Protein AF-A0A2V7C453-F1 (afdb_monomer)

Foldseek 3Di:
DDQLQVQLLVQLVQKFFDDPVLSVLLSVCLVCDPVVLVVDPDDSVVSLVVQLPTDMDRPLLVVVLVVCVVVVHDAPLCVLPNDQDDPPDDPVSNSVNSNSVVVLSSVLSNQSSVQSVVLVVCVVVVFWKAKAAPDPPDDPPQCNVRHGPTDDPPPDPPSDCGRNRRIHIDTDPDDPDDDPPDDDDPPPPDDDD

Solvent-accessible surface area (backbone atoms only — not comparable to full-atom values): 11799 Å² total; per-residue (Å²): 133,66,76,34,45,52,62,30,50,57,56,52,70,65,39,43,71,66,53,72,69,55,50,49,52,52,54,52,44,62,73,67,29,71,75,52,39,74,70,44,76,64,60,64,49,50,52,53,54,56,56,35,75,51,73,63,49,49,64,70,56,58,53,49,52,51,54,25,59,77,65,75,52,72,53,80,64,42,67,79,60,86,64,82,76,58,96,85,53,56,69,68,60,50,43,52,38,38,36,52,52,49,52,38,48,52,54,30,38,46,49,41,24,51,43,40,41,49,51,55,52,35,51,77,68,74,44,54,34,23,33,37,70,77,62,96,60,84,80,49,82,85,50,56,89,43,57,68,39,74,59,52,89,95,77,48,81,68,74,78,79,44,75,50,57,65,65,43,74,41,74,59,90,68,82,77,81,71,86,82,86,72,82,86,78,80,83,73,91,72,89,88,131

pLDDT: mean 74.3, std 16.72, range [28.89, 93.88]

Radius of gyration: 20.5 Å; Cα contacts (8 Å, |Δi|>4): 182; chains: 1; bounding box: 45×64×59 Å

Structure (mmCIF, N/CA/C/O backbone):
data_AF-A0A2V7C453-F1
#
_entry.id   AF-A0A2V7C453-F1
#
loop_
_atom_site.group_PDB
_atom_site.id
_atom_site.type_symbol
_atom_site.label_atom_id
_atom_site.label_alt_id
_atom_site.label_comp_id
_atom_site.label_asym_id
_atom_site.label_entity_id
_atom_site.label_seq_id
_atom_site.pdbx_PDB_ins_code
_atom_site.Cartn_x
_atom_site.Cartn_y
_atom_site.Cartn_z
_atom_site.occupancy
_atom_site.B_iso_or_equiv
_atom_site.auth_seq_id
_atom_site.auth_comp_id
_atom_site.auth_asym_id
_atom_site.auth_atom_id
_atom_site.pdbx_PDB_model_num
ATOM 1 N N . MET A 1 1 ? 1.853 18.801 13.252 1.00 38.56 1 MET A N 1
ATOM 2 C CA . MET A 1 1 ? 1.613 17.753 12.233 1.00 38.56 1 MET A CA 1
ATOM 3 C C . MET A 1 1 ? 0.372 16.952 12.598 1.00 38.56 1 MET A C 1
ATOM 5 O O . MET A 1 1 ? 0.122 16.726 13.775 1.00 38.56 1 MET A O 1
ATOM 9 N N . SER A 1 2 ? -0.468 16.619 11.617 1.00 44.50 2 SER A N 1
ATOM 10 C CA . SER A 1 2 ? -1.717 15.882 11.844 1.00 44.50 2 SER A CA 1
ATOM 11 C C . SER A 1 2 ? -1.412 14.408 12.103 1.00 44.50 2 SER A C 1
ATOM 13 O O . SER A 1 2 ? -0.875 13.755 11.214 1.00 44.50 2 SER A O 1
ATOM 15 N N . LYS A 1 3 ? -1.849 13.872 13.255 1.00 53.03 3 LYS A N 1
ATOM 16 C CA . LYS A 1 3 ? -1.704 12.455 13.670 1.00 53.03 3 LYS A CA 1
ATOM 17 C C . LYS A 1 3 ? -2.201 11.419 12.642 1.00 53.03 3 LYS A C 1
ATOM 19 O O . LYS A 1 3 ? -2.033 10.220 12.824 1.00 53.03 3 LYS A O 1
ATOM 24 N N . ARG A 1 4 ? -2.877 11.873 11.577 1.00 51.03 4 ARG A N 1
ATOM 25 C CA . ARG A 1 4 ? -3.333 11.070 10.432 1.00 51.03 4 ARG A CA 1
ATOM 26 C C . ARG A 1 4 ? -2.185 10.556 9.560 1.00 51.03 4 ARG A C 1
ATOM 28 O O . ARG A 1 4 ? -2.350 9.524 8.925 1.00 51.03 4 ARG A O 1
ATOM 35 N N . LEU A 1 5 ? -1.069 11.283 9.502 1.00 55.31 5 LEU A N 1
ATOM 36 C CA . LEU A 1 5 ? 0.061 10.954 8.630 1.00 55.31 5 LEU A CA 1
ATOM 37 C C . LEU A 1 5 ? 1.143 10.145 9.340 1.00 55.31 5 LEU A C 1
ATOM 39 O O . LEU A 1 5 ? 1.967 9.557 8.657 1.00 55.31 5 LEU A O 1
ATOM 43 N N . ASP A 1 6 ? 1.111 10.054 10.670 1.00 71.25 6 ASP A N 1
ATOM 44 C CA . ASP A 1 6 ? 2.194 9.450 11.450 1.00 71.25 6 ASP A CA 1
ATOM 45 C C . ASP A 1 6 ? 2.445 7.984 11.056 1.00 71.25 6 ASP A C 1
ATOM 47 O O . ASP A 1 6 ? 3.587 7.595 10.872 1.00 71.25 6 ASP A O 1
ATOM 51 N N . ALA A 1 7 ? 1.404 7.173 10.828 1.00 73.44 7 ALA A N 1
ATOM 52 C CA . ALA A 1 7 ? 1.587 5.767 10.446 1.00 73.44 7 ALA A CA 1
ATOM 53 C C . ALA A 1 7 ? 2.148 5.587 9.022 1.00 73.44 7 ALA A C 1
ATOM 55 O O . ALA A 1 7 ? 2.990 4.722 8.799 1.00 73.44 7 ALA A O 1
ATOM 56 N N . ALA A 1 8 ? 1.691 6.397 8.062 1.00 77.81 8 ALA A N 1
ATOM 57 C CA . ALA A 1 8 ? 2.182 6.345 6.686 1.00 77.81 8 ALA A CA 1
ATOM 58 C C . ALA A 1 8 ? 3.593 6.943 6.569 1.00 77.81 8 ALA A C 1
ATOM 60 O O . ALA A 1 8 ? 4.418 6.401 5.845 1.00 77.81 8 ALA A O 1
ATOM 61 N N . ALA A 1 9 ? 3.888 8.010 7.317 1.00 77.81 9 ALA A N 1
ATOM 62 C CA . ALA A 1 9 ? 5.217 8.606 7.399 1.00 77.81 9 ALA A CA 1
ATOM 63 C C . ALA A 1 9 ? 6.219 7.639 8.046 1.00 77.81 9 ALA A C 1
ATOM 65 O O . ALA A 1 9 ? 7.242 7.351 7.443 1.00 77.81 9 ALA A O 1
ATOM 66 N N . LEU A 1 10 ? 5.877 7.026 9.187 1.00 78.69 10 LEU A N 1
ATOM 67 C CA . LEU A 1 10 ? 6.724 6.009 9.827 1.00 78.69 10 LEU A CA 1
ATOM 68 C C . LEU A 1 10 ? 6.969 4.797 8.914 1.00 78.69 10 LEU A C 1
ATOM 70 O O . LEU A 1 10 ? 8.071 4.253 8.872 1.00 78.69 10 LEU A O 1
ATOM 74 N N . ALA A 1 11 ? 5.948 4.362 8.169 1.00 82.56 11 ALA A N 1
ATOM 75 C CA . ALA A 1 11 ? 6.102 3.300 7.181 1.00 82.56 11 ALA A CA 1
ATOM 76 C C . ALA A 1 11 ? 7.034 3.724 6.036 1.00 82.56 11 ALA A C 1
ATOM 78 O O . ALA A 1 11 ? 7.889 2.941 5.619 1.00 82.56 11 ALA A O 1
ATOM 79 N N . LEU A 1 12 ? 6.900 4.961 5.557 1.00 84.88 12 LEU A N 1
ATOM 80 C CA . LEU A 1 12 ? 7.748 5.530 4.517 1.00 84.88 12 LEU A CA 1
ATOM 81 C C . LEU A 1 12 ? 9.204 5.654 4.983 1.00 84.88 12 LEU A C 1
ATOM 83 O O . LEU A 1 12 ? 10.090 5.282 4.224 1.00 84.88 12 LEU A O 1
ATOM 87 N N . ASP A 1 13 ? 9.461 6.060 6.228 1.00 84.62 13 ASP A N 1
ATOM 88 C CA . ASP A 1 13 ? 10.805 6.167 6.822 1.00 84.62 13 ASP A CA 1
ATOM 89 C C . ASP A 1 13 ? 11.574 4.836 6.805 1.00 84.62 13 ASP A C 1
ATOM 91 O O . ASP A 1 13 ? 12.797 4.819 6.680 1.00 84.62 13 ASP A O 1
ATOM 95 N N . SER A 1 14 ? 10.866 3.703 6.848 1.00 83.56 14 SER A N 1
ATOM 96 C CA . SER A 1 14 ? 11.484 2.372 6.759 1.00 83.56 14 SER A CA 1
ATOM 97 C C . SER A 1 14 ? 11.974 1.992 5.352 1.00 83.56 14 SER A C 1
ATOM 99 O O . SER A 1 14 ? 12.739 1.036 5.197 1.00 83.56 14 SER A O 1
ATOM 101 N N . ILE A 1 15 ? 11.541 2.718 4.318 1.00 87.31 15 ILE A N 1
ATOM 102 C CA . ILE A 1 15 ? 11.895 2.464 2.917 1.00 87.31 15 ILE A CA 1
ATOM 103 C C . ILE A 1 15 ? 13.251 3.097 2.629 1.00 87.31 15 ILE A C 1
ATOM 105 O O . ILE A 1 15 ? 13.480 4.247 2.982 1.00 87.31 15 ILE A O 1
ATOM 109 N N . GLN A 1 16 ? 14.154 2.368 1.979 1.00 87.00 16 GLN A N 1
ATOM 110 C CA . GLN A 1 16 ? 15.482 2.862 1.603 1.00 87.00 16 GLN A CA 1
ATOM 111 C C . GLN A 1 16 ? 15.531 3.181 0.108 1.00 87.00 16 GLN A C 1
ATOM 113 O O . GLN A 1 16 ? 14.907 2.484 -0.688 1.00 87.00 16 GLN A O 1
ATOM 118 N N . GLY A 1 17 ? 16.306 4.195 -0.280 1.00 85.62 17 GLY A N 1
ATOM 119 C CA . GLY A 1 17 ? 16.486 4.596 -1.684 1.00 85.62 17 GLY A CA 1
ATOM 120 C C . GLY A 1 17 ? 15.655 5.801 -2.134 1.00 85.62 17 GLY A C 1
ATOM 121 O O . GLY A 1 17 ? 15.897 6.292 -3.231 1.00 85.62 17 GLY A O 1
ATOM 122 N N . PHE A 1 18 ? 14.743 6.303 -1.293 1.00 86.31 18 PHE A N 1
ATOM 123 C CA . PHE A 1 18 ? 14.119 7.617 -1.483 1.00 86.31 18 PHE A CA 1
ATOM 124 C C . PHE A 1 18 ? 14.880 8.707 -0.724 1.00 86.31 18 PHE A C 1
ATOM 126 O O . PHE A 1 18 ? 15.244 8.498 0.443 1.00 86.31 18 PHE A O 1
ATOM 133 N N . SER A 1 19 ? 15.084 9.854 -1.375 1.00 86.00 19 SER A N 1
ATOM 134 C CA . SER A 1 19 ? 15.568 11.083 -0.734 1.00 86.00 19 SER A CA 1
ATOM 135 C C . SER A 1 19 ? 14.506 11.700 0.184 1.00 86.00 19 SER A C 1
ATOM 137 O O . SER A 1 19 ? 13.332 11.333 0.125 1.00 86.00 19 SER A O 1
ATOM 139 N N . ASP A 1 20 ? 14.902 12.657 1.023 1.00 84.50 20 ASP A N 1
ATOM 140 C CA . ASP A 1 20 ? 13.965 13.369 1.901 1.00 84.50 20 ASP A CA 1
ATOM 141 C C . ASP A 1 20 ? 12.910 14.142 1.093 1.00 84.50 20 ASP A C 1
ATOM 143 O O . ASP A 1 20 ? 11.719 14.030 1.380 1.00 84.50 20 ASP A O 1
ATOM 147 N N . ASP A 1 21 ? 13.319 14.808 0.008 1.00 82.69 21 ASP A N 1
ATOM 148 C CA . ASP A 1 21 ? 12.409 15.499 -0.918 1.00 82.69 21 ASP A CA 1
ATOM 149 C C . ASP A 1 21 ? 11.421 14.527 -1.587 1.00 82.69 21 ASP A C 1
ATOM 151 O O . ASP A 1 21 ? 10.236 14.824 -1.748 1.00 82.69 21 ASP A O 1
ATOM 155 N N . GLU A 1 22 ? 11.891 13.335 -1.975 1.00 85.94 22 GLU A N 1
ATOM 156 C CA . GLU A 1 22 ? 11.047 12.288 -2.555 1.00 85.94 22 GLU A CA 1
ATOM 157 C C . GLU A 1 22 ? 10.033 11.775 -1.523 1.00 85.94 22 GLU A C 1
ATOM 159 O O . GLU A 1 22 ? 8.857 11.599 -1.847 1.00 85.94 22 GLU A O 1
ATOM 164 N N . ARG A 1 23 ? 10.445 11.593 -0.263 1.00 86.31 23 ARG A N 1
ATOM 165 C CA . ARG A 1 23 ? 9.532 11.208 0.824 1.00 86.31 23 ARG A CA 1
ATOM 16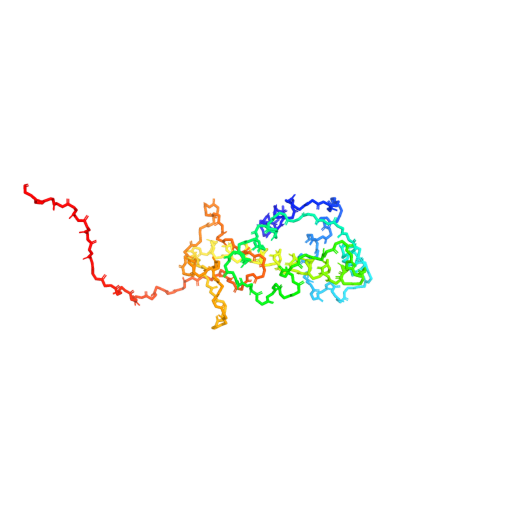6 C C . ARG A 1 23 ? 8.493 12.289 1.093 1.00 86.31 23 ARG A C 1
ATOM 168 O O . ARG A 1 23 ? 7.314 11.971 1.254 1.00 86.31 23 ARG A O 1
ATOM 175 N N . GLU A 1 24 ? 8.899 13.553 1.106 1.00 82.06 24 GLU A N 1
ATOM 176 C CA . GLU A 1 24 ? 7.981 14.678 1.271 1.00 82.06 24 GLU A CA 1
ATOM 177 C C . GLU A 1 24 ? 6.968 14.734 0.121 1.00 82.06 24 GLU A C 1
ATOM 179 O O . GLU A 1 24 ? 5.763 14.841 0.367 1.00 82.06 24 GLU A O 1
ATOM 184 N N . ALA A 1 25 ? 7.413 14.538 -1.123 1.00 81.69 25 ALA A N 1
ATOM 185 C CA . ALA A 1 25 ? 6.532 14.470 -2.285 1.00 81.69 25 ALA A CA 1
ATOM 186 C C . ALA A 1 25 ? 5.500 13.332 -2.173 1.00 81.69 25 ALA A C 1
ATOM 188 O O . ALA A 1 25 ? 4.330 13.522 -2.520 1.00 81.69 25 ALA A O 1
ATOM 189 N N . VAL A 1 26 ? 5.891 12.167 -1.643 1.00 83.25 26 VAL A N 1
ATOM 190 C CA . VAL A 1 26 ? 4.966 11.060 -1.345 1.00 83.25 26 VAL A CA 1
ATOM 191 C C . VAL A 1 26 ? 3.957 11.454 -0.261 1.00 83.25 26 VAL A C 1
ATOM 193 O O . VAL A 1 26 ? 2.765 11.170 -0.389 1.00 83.25 26 VAL A O 1
ATOM 196 N N . VAL A 1 27 ? 4.384 12.138 0.800 1.00 81.69 27 VAL A N 1
ATOM 197 C CA . VAL A 1 27 ? 3.474 12.608 1.858 1.00 81.69 27 VAL A CA 1
ATOM 198 C C . VAL A 1 27 ? 2.474 13.638 1.320 1.00 81.69 27 VAL A C 1
ATOM 200 O O . VAL A 1 27 ? 1.28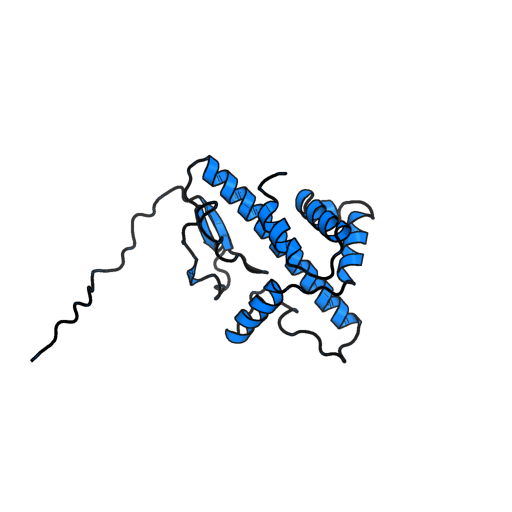0 13.547 1.622 1.00 81.69 27 VAL A O 1
ATOM 203 N N . GLU A 1 28 ? 2.920 14.589 0.500 1.00 77.56 28 GLU A N 1
ATOM 204 C CA . GLU A 1 28 ? 2.042 15.560 -0.164 1.00 77.56 28 GLU A CA 1
ATOM 205 C C . GLU A 1 28 ? 1.057 14.880 -1.118 1.00 77.56 28 GLU A C 1
ATOM 207 O O . GLU A 1 28 ? -0.141 15.184 -1.108 1.00 77.56 28 GLU A O 1
ATOM 212 N N . PHE A 1 29 ? 1.518 13.879 -1.868 1.00 78.19 29 PHE A N 1
ATOM 213 C CA . PHE A 1 29 ? 0.659 13.050 -2.706 1.00 78.19 29 PHE A CA 1
ATOM 214 C C . PHE A 1 29 ? -0.483 12.408 -1.902 1.00 78.19 29 PHE A C 1
ATOM 216 O O . PHE A 1 29 ? -1.645 12.466 -2.316 1.00 78.19 29 PHE A O 1
ATOM 223 N N . LEU A 1 30 ? -0.183 11.851 -0.724 1.00 76.88 30 LEU A N 1
ATOM 224 C CA . LEU A 1 30 ? -1.184 11.238 0.157 1.00 76.88 30 LEU A CA 1
ATOM 225 C C . LEU A 1 30 ? -2.188 12.259 0.718 1.00 76.88 30 LEU A C 1
ATOM 227 O O . LEU A 1 30 ? -3.358 11.923 0.910 1.00 76.88 30 LEU A O 1
ATOM 231 N N . LYS A 1 31 ? -1.769 13.509 0.959 1.00 75.44 31 LYS A N 1
ATOM 232 C CA . LYS A 1 31 ? -2.661 14.592 1.421 1.00 75.44 31 LYS A CA 1
ATOM 233 C C . LYS A 1 31 ? -3.646 15.028 0.337 1.00 75.44 31 LYS A C 1
ATOM 235 O O . LYS A 1 31 ? -4.826 15.236 0.624 1.00 75.44 31 LYS A O 1
ATOM 240 N N . VAL A 1 32 ? -3.160 15.192 -0.892 1.00 73.44 32 VAL A N 1
ATOM 241 C CA . VAL A 1 32 ? -3.951 15.685 -2.031 1.00 73.44 32 VAL A CA 1
ATOM 242 C C . VAL A 1 32 ? -4.863 14.587 -2.590 1.00 73.44 32 VAL A C 1
ATOM 244 O O . VAL A 1 32 ? -6.003 14.862 -2.978 1.00 73.44 32 VAL A O 1
ATOM 247 N N . GLY A 1 33 ? -4.390 13.339 -2.563 1.00 68.38 33 GLY A N 1
ATOM 248 C CA . GLY A 1 33 ? -5.087 12.152 -3.040 1.00 68.38 33 GLY A CA 1
ATOM 249 C C . GLY A 1 33 ? -4.819 11.850 -4.519 1.00 68.38 33 GLY A C 1
ATOM 250 O O . GLY A 1 33 ? -4.790 12.745 -5.366 1.00 68.38 33 GLY A O 1
ATOM 251 N N . ARG A 1 34 ? -4.699 10.552 -4.841 1.00 64.88 34 ARG A N 1
ATOM 252 C CA . ARG A 1 34 ? -4.307 10.018 -6.165 1.00 64.88 34 ARG A CA 1
ATOM 253 C C . ARG A 1 34 ? -5.118 10.598 -7.336 1.00 64.88 34 ARG A C 1
ATOM 255 O O . ARG A 1 34 ? -4.538 10.976 -8.347 1.00 64.88 34 ARG A O 1
ATOM 262 N N . ALA A 1 35 ? -6.438 10.744 -7.188 1.00 62.16 35 ALA A N 1
ATOM 263 C CA . ALA A 1 35 ? -7.310 11.284 -8.241 1.00 62.16 35 ALA A CA 1
ATOM 264 C C . ALA A 1 35 ? -7.053 12.771 -8.549 1.00 62.16 35 ALA A C 1
ATOM 266 O O . ALA A 1 35 ? -7.139 13.194 -9.698 1.00 62.16 35 ALA A O 1
ATOM 267 N N . ARG A 1 36 ? -6.711 13.571 -7.532 1.00 63.22 36 ARG A N 1
ATOM 268 C CA . ARG A 1 36 ? -6.390 14.995 -7.707 1.00 63.22 36 ARG A CA 1
ATOM 269 C C . ARG A 1 36 ? -4.982 15.201 -8.244 1.00 63.22 36 ARG A C 1
ATOM 271 O O . ARG A 1 36 ? -4.773 16.134 -9.006 1.00 63.22 36 ARG A O 1
ATOM 278 N N . VAL A 1 37 ? -4.047 14.317 -7.900 1.00 63.00 37 VAL A N 1
ATOM 279 C CA . VAL A 1 37 ? -2.696 14.327 -8.471 1.00 63.00 37 VAL A CA 1
ATOM 280 C C . VAL A 1 37 ? -2.715 13.961 -9.954 1.00 63.00 37 VAL A C 1
ATOM 282 O O . VAL A 1 37 ? -2.074 14.646 -10.743 1.00 63.00 37 VAL A O 1
ATOM 285 N N . ALA A 1 38 ? -3.501 12.957 -10.352 1.00 59.84 38 ALA A N 1
ATOM 286 C CA . ALA A 1 38 ? -3.687 12.623 -11.765 1.00 59.84 38 ALA A CA 1
ATOM 287 C C . ALA A 1 38 ? -4.294 13.786 -12.578 1.00 59.84 38 ALA A C 1
ATOM 289 O O . ALA A 1 38 ? -4.021 13.915 -13.766 1.00 59.84 38 ALA A O 1
ATOM 290 N N . ALA A 1 39 ? -5.093 14.644 -11.932 1.00 61.00 39 ALA A N 1
ATOM 291 C CA . ALA A 1 39 ? -5.672 15.845 -12.530 1.00 61.00 39 ALA A CA 1
ATOM 292 C C . ALA A 1 39 ? -4.777 17.101 -12.420 1.00 61.00 39 ALA A C 1
ATOM 294 O O . ALA A 1 39 ? -5.093 18.131 -13.019 1.00 61.00 39 ALA A O 1
ATOM 295 N N . ALA A 1 40 ? -3.686 17.056 -11.648 1.00 60.16 40 ALA A N 1
ATOM 296 C CA . ALA A 1 40 ? -2.779 18.184 -11.460 1.00 60.16 40 ALA A CA 1
ATOM 297 C C . ALA A 1 40 ? -1.814 18.322 -12.651 1.00 60.16 40 ALA A C 1
ATOM 299 O O . ALA A 1 40 ? -1.360 17.333 -13.223 1.00 60.16 40 ALA A O 1
ATOM 300 N N . ARG A 1 41 ? -1.470 19.564 -13.022 1.00 56.06 41 ARG A N 1
ATOM 301 C CA . ARG A 1 41 ? -0.523 19.838 -14.116 1.00 56.06 41 ARG A CA 1
ATOM 302 C C . ARG A 1 41 ? 0.897 19.391 -13.751 1.00 56.06 41 ARG A C 1
ATOM 304 O O . ARG A 1 41 ? 1.377 19.736 -12.677 1.00 56.06 41 ARG A O 1
ATOM 311 N N . GLU A 1 42 ? 1.523 18.672 -14.687 1.00 57.19 42 GLU A N 1
ATOM 312 C CA . GLU A 1 42 ? 2.933 18.259 -14.873 1.00 57.19 42 GLU A CA 1
ATOM 313 C C . GLU A 1 42 ? 3.808 17.914 -13.650 1.00 57.19 42 GLU A C 1
ATOM 315 O O . GLU A 1 42 ? 4.436 16.861 -13.662 1.00 57.19 42 GLU A O 1
ATOM 320 N N . GLY A 1 43 ? 3.878 18.732 -12.598 1.00 61.72 43 GLY A N 1
ATOM 321 C CA . GLY A 1 43 ? 4.814 18.562 -11.478 1.00 61.72 43 GLY A CA 1
ATOM 322 C C . GLY A 1 43 ? 4.599 17.271 -10.673 1.00 61.72 43 GLY A C 1
ATOM 323 O O . GLY A 1 43 ? 5.484 16.414 -10.666 1.00 61.72 43 GLY A O 1
ATOM 324 N N . PRO A 1 44 ? 3.426 17.082 -10.034 1.00 60.16 44 PRO A N 1
ATOM 325 C CA . PRO A 1 44 ? 3.135 15.879 -9.254 1.00 60.16 44 PRO A CA 1
ATOM 326 C C . PRO A 1 44 ? 3.203 14.588 -10.081 1.00 60.16 44 PRO A C 1
ATOM 328 O O . PRO A 1 44 ? 3.747 13.591 -9.618 1.00 60.16 44 PRO A O 1
ATOM 331 N N . ALA A 1 45 ? 2.715 14.606 -11.325 1.00 61.25 45 ALA A N 1
ATOM 332 C CA . ALA A 1 45 ? 2.780 13.454 -12.224 1.00 61.25 45 ALA A CA 1
ATOM 333 C C . ALA A 1 45 ? 4.227 13.106 -12.621 1.00 61.25 45 ALA A C 1
ATOM 335 O O . ALA A 1 45 ? 4.609 11.939 -12.590 1.00 61.25 45 ALA A O 1
ATOM 336 N N . ARG A 1 46 ? 5.064 14.110 -12.919 1.00 66.44 46 ARG A N 1
ATOM 337 C CA . ARG A 1 46 ? 6.483 13.915 -13.257 1.00 66.44 46 ARG A CA 1
ATOM 338 C C . ARG A 1 46 ? 7.295 13.384 -12.077 1.00 66.44 46 ARG A C 1
ATOM 340 O O . ARG A 1 46 ? 8.161 12.539 -12.286 1.00 66.44 46 ARG A O 1
ATOM 347 N N . ALA A 1 47 ? 6.998 13.830 -10.856 1.00 68.06 47 ALA A N 1
ATOM 348 C CA . ALA A 1 47 ? 7.604 13.284 -9.643 1.00 68.06 47 ALA A CA 1
ATOM 349 C C . ALA A 1 47 ? 7.259 11.794 -9.459 1.00 68.06 47 ALA A C 1
ATOM 351 O O . ALA A 1 47 ? 8.138 10.995 -9.148 1.00 68.06 47 ALA A O 1
ATOM 352 N N . MET A 1 48 ? 6.011 11.392 -9.730 1.00 68.56 48 MET A N 1
ATOM 353 C CA . MET A 1 48 ? 5.608 9.979 -9.672 1.00 68.56 48 MET A CA 1
ATOM 354 C C . MET A 1 48 ? 6.307 9.125 -10.734 1.00 68.56 48 MET A C 1
ATOM 356 O O . MET A 1 48 ? 6.748 8.019 -10.432 1.00 68.56 48 MET A O 1
ATOM 360 N N . THR A 1 49 ? 6.470 9.643 -11.954 1.00 69.12 49 THR A N 1
ATOM 361 C CA . THR A 1 49 ? 7.247 8.960 -12.999 1.00 69.12 49 THR A CA 1
ATOM 362 C C . THR A 1 49 ? 8.713 8.802 -12.593 1.00 69.12 49 THR A C 1
ATOM 364 O O . THR A 1 49 ? 9.268 7.720 -12.746 1.00 69.12 49 THR A O 1
ATOM 367 N N . ALA A 1 50 ? 9.328 9.834 -12.008 1.00 76.12 50 ALA A N 1
ATOM 368 C CA . ALA A 1 50 ? 10.708 9.753 -11.529 1.00 76.12 50 ALA A CA 1
ATOM 369 C C . ALA A 1 50 ? 10.883 8.690 -10.429 1.00 76.12 50 ALA A C 1
ATOM 371 O O . ALA A 1 50 ? 11.879 7.969 -10.430 1.00 76.12 50 ALA A O 1
ATOM 372 N N . LEU A 1 51 ? 9.901 8.542 -9.533 1.00 79.75 51 LEU A N 1
ATOM 373 C CA . LEU A 1 51 ? 9.898 7.480 -8.522 1.00 79.75 51 LEU A CA 1
ATOM 374 C C . LEU A 1 51 ? 9.755 6.080 -9.134 1.00 79.75 51 LEU A C 1
ATOM 376 O O . LEU A 1 51 ? 10.319 5.130 -8.598 1.00 79.75 51 LEU A O 1
ATOM 380 N N . ALA A 1 52 ? 9.029 5.928 -10.245 1.00 73.62 52 ALA A N 1
ATOM 381 C CA . ALA A 1 52 ? 8.862 4.630 -10.907 1.00 73.62 52 ALA A CA 1
ATOM 382 C C . ALA A 1 52 ? 10.186 4.079 -11.466 1.00 73.62 52 ALA A C 1
ATOM 384 O O . ALA A 1 52 ? 10.389 2.863 -11.501 1.00 73.62 52 ALA A O 1
ATOM 385 N N . ASP A 1 53 ? 11.105 4.970 -11.838 1.00 78.56 53 ASP A N 1
ATOM 386 C CA . ASP A 1 53 ? 12.445 4.610 -12.305 1.00 78.56 53 ASP A CA 1
ATOM 387 C C . ASP A 1 53 ? 13.428 4.336 -11.155 1.00 78.56 53 ASP A C 1
ATOM 389 O O . ASP A 1 53 ? 14.516 3.783 -11.374 1.00 78.56 53 ASP A O 1
ATOM 393 N N . ARG A 1 54 ? 13.060 4.672 -9.910 1.00 82.25 54 ARG A N 1
ATOM 394 C CA . ARG A 1 54 ? 13.923 4.466 -8.744 1.00 82.25 54 ARG A CA 1
ATOM 395 C C . ARG A 1 54 ? 13.984 3.005 -8.331 1.00 82.25 54 ARG A C 1
ATOM 397 O O . ARG A 1 54 ? 12.995 2.279 -8.258 1.00 82.25 54 ARG A O 1
ATOM 404 N N . VAL A 1 55 ? 15.198 2.586 -7.993 1.00 83.44 55 VAL A N 1
ATOM 405 C CA . VAL A 1 55 ? 15.426 1.353 -7.246 1.00 83.44 55 VAL A CA 1
ATOM 406 C C . VAL A 1 55 ? 15.331 1.702 -5.767 1.00 83.44 55 VAL A C 1
ATOM 408 O O . VAL A 1 55 ? 16.085 2.542 -5.284 1.00 83.44 55 VAL A O 1
ATOM 411 N N . PHE A 1 56 ? 14.403 1.063 -5.062 1.00 86.62 56 PHE A N 1
ATOM 412 C CA . PHE A 1 56 ? 14.210 1.248 -3.629 1.00 86.62 56 PHE A CA 1
ATOM 413 C C . PHE A 1 56 ? 14.003 -0.101 -2.938 1.00 86.62 56 PHE A C 1
ATOM 415 O O . PHE A 1 56 ? 13.470 -1.054 -3.523 1.00 86.62 56 PHE A O 1
ATOM 422 N N . THR A 1 57 ? 14.406 -0.167 -1.673 1.00 87.12 57 THR A N 1
ATOM 423 C CA . THR A 1 57 ? 14.207 -1.338 -0.819 1.00 87.12 57 THR A CA 1
ATOM 424 C C . THR A 1 57 ? 13.041 -1.071 0.108 1.00 87.12 57 THR A C 1
ATOM 426 O O . THR A 1 57 ? 12.995 -0.051 0.793 1.00 87.12 57 THR A O 1
ATOM 429 N N . TRP A 1 58 ? 12.104 -2.011 0.149 1.00 91.50 58 TRP A N 1
ATOM 430 C CA . TRP A 1 58 ? 10.905 -1.916 0.967 1.00 91.50 58 TRP A CA 1
ATOM 431 C C . TRP A 1 58 ? 10.778 -3.203 1.788 1.00 91.50 58 TRP A C 1
ATOM 433 O O . TRP A 1 58 ? 10.139 -4.152 1.333 1.00 91.50 58 TRP A O 1
ATOM 443 N N . PRO A 1 59 ? 11.384 -3.247 2.992 1.00 87.56 59 PRO A N 1
ATOM 444 C CA . PRO A 1 59 ? 11.473 -4.473 3.787 1.00 87.56 59 PRO A CA 1
ATOM 445 C C . PRO A 1 59 ? 10.113 -5.099 4.110 1.00 87.56 59 PRO A C 1
ATOM 447 O O . PRO A 1 59 ? 9.972 -6.320 4.113 1.00 87.56 59 PRO A O 1
ATOM 450 N N . GLU A 1 60 ? 9.088 -4.273 4.343 1.00 87.00 60 GLU A N 1
ATOM 451 C CA . GLU A 1 60 ? 7.737 -4.765 4.623 1.00 87.00 60 GLU A CA 1
ATOM 452 C C . GLU A 1 60 ? 7.120 -5.457 3.394 1.00 87.00 60 GLU A C 1
ATOM 454 O O . GLU A 1 60 ? 6.429 -6.462 3.547 1.00 87.00 60 GLU A O 1
ATOM 459 N N . PHE A 1 61 ? 7.418 -5.004 2.170 1.00 91.56 61 PHE A N 1
ATOM 460 C CA . PHE A 1 61 ? 7.023 -5.730 0.959 1.00 91.56 61 PHE A CA 1
ATOM 461 C C . PHE A 1 61 ? 7.715 -7.083 0.870 1.00 91.56 61 PHE A C 1
ATOM 463 O O . PHE A 1 61 ? 7.034 -8.084 0.674 1.00 91.56 61 PHE A O 1
ATOM 470 N N . ASP A 1 62 ? 9.032 -7.136 1.065 1.00 90.81 62 ASP A N 1
ATOM 471 C CA . ASP A 1 62 ? 9.788 -8.388 0.946 1.00 90.81 62 ASP A CA 1
ATOM 472 C C . ASP A 1 62 ? 9.315 -9.409 2.004 1.00 90.81 62 ASP A C 1
ATOM 474 O O . ASP A 1 62 ? 9.093 -10.587 1.709 1.00 90.81 62 ASP A O 1
ATOM 478 N N . ARG A 1 63 ? 9.031 -8.933 3.226 1.00 89.50 63 ARG A N 1
ATOM 479 C CA . ARG A 1 63 ? 8.422 -9.722 4.305 1.00 89.50 63 ARG A CA 1
ATOM 480 C C . ARG A 1 63 ? 7.066 -10.306 3.899 1.00 89.50 63 ARG A C 1
ATOM 482 O O . ARG A 1 63 ? 6.837 -11.503 4.085 1.00 89.50 63 ARG A O 1
ATOM 489 N N . TRP A 1 64 ? 6.158 -9.488 3.365 1.00 89.88 64 TRP A N 1
ATOM 490 C CA . TRP A 1 64 ? 4.827 -9.953 2.962 1.00 89.88 64 TRP A CA 1
ATOM 491 C C . TRP A 1 64 ? 4.855 -10.855 1.735 1.00 89.88 64 TRP A C 1
ATOM 493 O O . TRP A 1 64 ? 4.128 -11.847 1.710 1.00 89.88 64 TRP A O 1
ATOM 503 N N . GLN A 1 65 ? 5.731 -10.575 0.771 1.00 91.44 65 GLN A N 1
ATOM 504 C CA . GLN A 1 65 ? 5.957 -11.439 -0.384 1.00 91.44 65 GLN A CA 1
ATOM 505 C C . GLN A 1 65 ? 6.354 -12.849 0.071 1.00 91.44 65 GLN A C 1
ATOM 507 O O . GLN A 1 65 ? 5.756 -13.825 -0.380 1.00 91.44 65 GLN A O 1
ATOM 512 N N . GLY A 1 66 ? 7.281 -12.957 1.032 1.00 89.31 66 GLY A N 1
ATOM 513 C CA . GLY A 1 66 ? 7.684 -14.235 1.624 1.00 89.31 66 GLY A CA 1
ATOM 514 C C . GLY A 1 66 ? 6.540 -14.962 2.339 1.00 89.31 66 GLY A C 1
ATOM 515 O O . GLY A 1 66 ? 6.362 -16.165 2.151 1.00 89.31 66 GLY A O 1
ATOM 516 N N . ILE A 1 67 ? 5.715 -14.246 3.113 1.00 88.00 67 ILE A N 1
ATOM 517 C CA . ILE A 1 67 ? 4.546 -14.833 3.794 1.00 88.00 67 ILE A CA 1
ATOM 518 C C . ILE A 1 67 ? 3.527 -15.380 2.784 1.00 88.00 67 ILE A C 1
ATOM 520 O O . ILE A 1 67 ? 3.003 -16.478 2.981 1.00 88.00 67 ILE A O 1
ATOM 524 N N . PHE A 1 68 ? 3.231 -14.640 1.713 1.00 88.50 68 PHE A N 1
ATOM 525 C CA . PHE A 1 68 ? 2.286 -15.080 0.682 1.00 88.50 68 PHE A CA 1
ATOM 526 C C . PHE A 1 68 ? 2.830 -16.248 -0.138 1.00 88.50 68 PHE A C 1
ATOM 528 O O . PHE A 1 68 ? 2.099 -17.214 -0.365 1.00 88.50 68 PHE A O 1
ATOM 535 N N . ALA A 1 69 ? 4.118 -16.216 -0.488 1.00 90.56 69 ALA A N 1
ATOM 536 C CA . ALA A 1 69 ? 4.796 -17.321 -1.156 1.00 90.56 69 ALA A CA 1
ATOM 537 C C . ALA A 1 69 ? 4.752 -18.604 -0.311 1.00 90.56 69 ALA A C 1
ATOM 539 O O . ALA A 1 69 ? 4.336 -19.648 -0.806 1.00 90.56 69 ALA A O 1
ATOM 540 N N . ALA A 1 70 ? 5.076 -18.520 0.985 1.00 89.38 70 ALA A N 1
ATOM 541 C CA . ALA A 1 70 ? 5.029 -19.660 1.905 1.00 89.38 70 ALA A CA 1
ATOM 542 C C . ALA A 1 70 ? 3.615 -20.244 2.078 1.00 89.38 70 ALA A C 1
ATOM 544 O O . ALA A 1 70 ? 3.457 -21.419 2.399 1.00 89.38 70 ALA A O 1
ATOM 545 N N . ARG A 1 71 ? 2.579 -19.426 1.869 1.00 85.88 71 ARG A N 1
ATOM 546 C CA . ARG A 1 71 ? 1.169 -19.837 1.935 1.00 85.88 71 ARG A CA 1
ATOM 547 C C . ARG A 1 71 ? 0.597 -20.266 0.584 1.00 85.88 71 ARG A C 1
ATOM 549 O O . ARG A 1 71 ? -0.556 -20.682 0.539 1.00 85.88 71 ARG A O 1
ATOM 556 N N . GLY A 1 72 ? 1.367 -20.142 -0.498 1.00 87.50 72 GLY A N 1
ATOM 557 C CA . GLY A 1 72 ? 0.938 -20.470 -1.859 1.00 87.50 72 GLY A CA 1
ATOM 558 C C . GLY A 1 72 ? -0.197 -19.591 -2.394 1.00 87.50 72 GLY A C 1
ATOM 559 O O . GLY A 1 72 ? -0.854 -19.973 -3.357 1.00 87.50 72 GLY A O 1
ATOM 560 N N . ALA A 1 73 ? -0.461 -18.439 -1.771 1.00 86.25 73 ALA A N 1
ATOM 561 C CA . ALA A 1 73 ? -1.605 -17.597 -2.102 1.00 86.25 73 ALA A CA 1
ATOM 562 C C . ALA A 1 73 ? -1.269 -16.111 -1.949 1.00 86.25 73 ALA A C 1
ATOM 564 O O . ALA A 1 73 ? -0.964 -15.634 -0.853 1.00 86.25 73 ALA A O 1
ATOM 565 N N . PHE A 1 74 ? -1.388 -15.378 -3.057 1.00 86.81 74 PHE A N 1
ATOM 566 C CA . PHE A 1 74 ? -1.212 -13.931 -3.116 1.00 86.81 74 PHE A CA 1
ATOM 567 C C . PHE A 1 74 ? -2.570 -13.225 -3.203 1.00 86.81 74 PHE A C 1
ATOM 569 O O . PHE A 1 74 ? -3.450 -13.682 -3.935 1.00 86.81 74 PHE A O 1
ATOM 576 N N . PRO A 1 75 ? -2.763 -12.089 -2.510 1.00 84.81 75 PRO A N 1
ATOM 577 C CA . PRO A 1 75 ? -3.937 -11.250 -2.725 1.00 84.81 75 PRO A CA 1
ATOM 578 C C . PRO A 1 75 ? -3.986 -10.729 -4.168 1.00 84.81 75 PRO A C 1
ATOM 580 O O . PRO A 1 75 ? -2.949 -10.414 -4.739 1.00 84.81 75 PRO A O 1
ATOM 583 N N . ALA A 1 76 ? -5.179 -10.509 -4.726 1.00 84.94 76 ALA A N 1
ATOM 584 C CA . ALA A 1 76 ? -5.341 -10.018 -6.105 1.00 84.94 76 ALA A CA 1
ATOM 585 C C . ALA A 1 76 ? -4.557 -8.723 -6.414 1.00 84.94 76 ALA A C 1
ATOM 587 O O . ALA A 1 76 ? -4.096 -8.510 -7.529 1.00 84.94 76 ALA A O 1
ATOM 588 N N . ARG A 1 77 ? -4.354 -7.851 -5.417 1.00 87.50 77 ARG A N 1
ATOM 589 C CA . ARG A 1 77 ? -3.572 -6.611 -5.572 1.00 87.50 77 ARG A CA 1
ATOM 590 C C . ARG A 1 77 ? -2.073 -6.851 -5.799 1.00 87.50 77 ARG A C 1
ATOM 592 O O . ARG A 1 77 ? -1.401 -5.946 -6.282 1.00 87.50 77 ARG A O 1
ATOM 599 N N . TRP A 1 78 ? -1.572 -8.047 -5.503 1.00 91.75 78 TRP A N 1
ATOM 600 C CA . TRP A 1 78 ? -0.198 -8.477 -5.773 1.00 91.75 78 TRP A CA 1
ATOM 601 C C . TRP A 1 78 ? -0.003 -9.047 -7.176 1.00 91.75 78 TRP A C 1
ATOM 603 O O . TRP A 1 78 ? 1.070 -9.571 -7.466 1.00 91.75 78 TRP A O 1
ATOM 613 N N . ASP A 1 79 ? -1.010 -8.966 -8.046 1.00 90.00 79 ASP A N 1
ATOM 614 C CA . ASP A 1 79 ? -0.839 -9.429 -9.414 1.00 90.00 79 ASP A CA 1
ATOM 615 C C . ASP A 1 79 ? 0.304 -8.687 -10.129 1.00 90.00 79 ASP A C 1
ATOM 617 O O . ASP A 1 79 ? 0.433 -7.460 -10.019 1.00 90.00 79 ASP A O 1
ATOM 621 N N . GLY A 1 80 ? 1.172 -9.459 -10.786 1.00 90.31 80 GLY A N 1
ATOM 622 C CA . GLY A 1 80 ? 2.434 -9.006 -11.373 1.00 90.31 80 GLY A CA 1
ATOM 623 C C . GLY A 1 80 ? 3.586 -8.785 -10.380 1.00 90.31 80 GLY A C 1
ATOM 624 O O . GLY A 1 80 ? 4.646 -8.321 -10.795 1.00 90.31 80 GLY A O 1
ATOM 625 N N . LEU A 1 81 ? 3.408 -9.088 -9.088 1.00 93.88 81 LEU A N 1
ATOM 626 C CA . LEU A 1 81 ? 4.401 -8.883 -8.017 1.00 93.88 81 LEU A CA 1
ATOM 627 C C . LEU A 1 81 ? 4.785 -10.169 -7.275 1.00 93.88 81 LEU A C 1
ATOM 629 O O . LEU A 1 81 ? 5.495 -10.122 -6.269 1.00 93.88 81 LEU A O 1
ATOM 633 N N . GLN A 1 82 ? 4.311 -11.321 -7.741 1.00 92.31 82 GLN A N 1
ATOM 634 C CA . GLN A 1 82 ? 4.525 -12.605 -7.075 1.00 92.31 82 GLN A CA 1
ATOM 635 C C . GLN A 1 82 ? 5.991 -13.055 -7.142 1.00 92.31 82 GLN A C 1
ATOM 637 O O . GLN A 1 82 ? 6.475 -13.699 -6.215 1.00 92.31 82 GLN A O 1
ATOM 642 N N . VAL A 1 83 ? 6.696 -12.702 -8.221 1.00 90.50 83 VAL A N 1
ATOM 643 C CA . VAL A 1 83 ? 8.089 -13.090 -8.470 1.00 90.50 83 VAL A CA 1
ATOM 644 C C . VAL A 1 83 ? 8.880 -11.865 -8.915 1.00 90.50 83 VAL A C 1
ATOM 646 O O . VAL A 1 83 ? 8.448 -11.130 -9.802 1.00 90.50 83 VAL A O 1
ATOM 649 N N . ALA A 1 84 ? 10.035 -11.640 -8.290 1.00 88.62 84 ALA A N 1
ATOM 650 C CA . ALA A 1 84 ? 10.938 -10.571 -8.693 1.00 88.62 84 ALA A CA 1
ATOM 651 C C . ALA A 1 84 ? 11.575 -10.884 -10.065 1.00 88.62 84 ALA A C 1
ATOM 653 O O . ALA A 1 84 ? 11.965 -12.030 -10.295 1.00 88.62 84 ALA A O 1
ATOM 654 N N . PRO A 1 85 ? 11.723 -9.892 -10.963 1.00 89.31 85 PRO A N 1
ATOM 655 C CA . PRO A 1 85 ? 12.410 -10.073 -12.235 1.00 89.31 85 PRO A CA 1
ATOM 656 C C . PRO A 1 85 ? 13.835 -10.604 -12.049 1.00 89.31 85 PRO A C 1
ATOM 658 O O . PRO A 1 85 ? 14.611 -10.059 -11.262 1.00 89.31 85 PRO A O 1
ATOM 661 N N . GLU A 1 86 ? 14.204 -11.631 -12.811 1.00 90.88 86 GLU A N 1
ATOM 662 C CA . GLU A 1 86 ? 15.580 -12.130 -12.852 1.00 90.88 86 GLU A CA 1
ATOM 663 C C . GLU A 1 86 ? 16.522 -11.114 -13.524 1.00 90.88 86 GLU A C 1
ATOM 665 O O . GLU A 1 86 ? 16.067 -10.329 -14.362 1.00 90.88 86 GLU A O 1
ATOM 670 N N . PRO A 1 87 ? 17.846 -11.162 -13.270 1.00 85.19 87 PRO A N 1
ATOM 671 C CA . PRO A 1 87 ? 18.810 -10.214 -13.844 1.00 85.19 87 PRO A CA 1
ATOM 672 C C . PRO A 1 87 ? 18.798 -10.106 -15.378 1.00 85.19 87 PRO A C 1
ATOM 674 O O . PRO A 1 87 ? 19.205 -9.086 -15.924 1.00 85.19 87 PRO A O 1
ATOM 677 N N . ARG A 1 88 ? 18.348 -11.153 -16.084 1.00 90.31 88 ARG A N 1
ATOM 678 C CA . ARG A 1 88 ? 18.274 -11.201 -17.558 1.00 90.31 88 ARG A CA 1
ATOM 679 C C . ARG A 1 88 ? 16.927 -10.740 -18.122 1.00 90.31 88 ARG A C 1
ATOM 681 O O . ARG A 1 88 ? 16.728 -10.782 -19.335 1.00 90.31 88 ARG A O 1
ATOM 688 N N . THR A 1 89 ? 16.000 -10.325 -17.263 1.00 90.88 89 THR A N 1
ATOM 689 C CA . THR A 1 89 ? 14.670 -9.872 -17.675 1.00 90.88 89 THR A CA 1
ATOM 690 C C . THR A 1 89 ? 14.783 -8.598 -18.526 1.00 90.88 89 THR A C 1
ATOM 692 O O . THR A 1 89 ? 15.564 -7.706 -18.183 1.00 90.88 89 THR A O 1
ATOM 695 N N . PRO A 1 90 ? 14.008 -8.463 -19.622 1.00 93.56 90 PRO A N 1
ATOM 696 C CA . PRO A 1 90 ? 14.004 -7.249 -20.433 1.00 93.56 90 PRO A CA 1
ATOM 697 C C . PRO A 1 90 ? 13.717 -5.990 -19.606 1.00 93.56 90 PRO A C 1
ATOM 699 O O . PRO A 1 90 ? 12.849 -5.993 -18.731 1.00 93.56 90 PRO A O 1
ATOM 702 N N . ALA A 1 91 ? 14.384 -4.881 -19.940 1.00 87.56 91 ALA A N 1
ATOM 703 C CA . ALA A 1 91 ? 14.286 -3.629 -19.184 1.00 87.56 91 ALA A CA 1
ATOM 704 C C . ALA A 1 91 ? 12.838 -3.130 -19.015 1.00 87.56 91 ALA A C 1
ATOM 706 O O . ALA A 1 91 ? 12.474 -2.655 -17.939 1.00 87.56 91 ALA A O 1
ATOM 707 N N . ALA A 1 92 ? 11.997 -3.299 -20.042 1.00 87.56 92 ALA A N 1
ATOM 708 C CA . ALA A 1 92 ? 10.584 -2.927 -20.002 1.00 87.56 92 ALA A CA 1
ATOM 709 C C . ALA A 1 92 ? 9.787 -3.725 -18.951 1.00 87.56 92 ALA A C 1
ATOM 711 O O . ALA A 1 92 ? 8.973 -3.152 -18.231 1.00 87.56 92 ALA A O 1
ATOM 712 N N . ALA A 1 93 ? 10.055 -5.025 -18.803 1.00 88.81 93 ALA A N 1
ATOM 713 C CA . ALA A 1 93 ? 9.404 -5.854 -17.791 1.00 88.81 93 ALA A CA 1
ATOM 714 C C . ALA A 1 93 ? 9.904 -5.515 -16.373 1.00 88.81 93 ALA A C 1
ATOM 716 O O . ALA A 1 93 ? 9.106 -5.435 -15.439 1.00 88.81 93 ALA A O 1
ATOM 717 N N . CYS A 1 94 ? 11.194 -5.196 -16.214 1.00 88.19 94 CYS A N 1
ATOM 718 C CA . CYS A 1 94 ? 11.731 -4.675 -14.952 1.00 88.19 94 CYS A CA 1
ATOM 719 C C . CYS A 1 94 ? 11.112 -3.321 -14.563 1.00 88.19 94 CYS A C 1
ATOM 721 O O . CYS A 1 94 ? 10.870 -3.060 -13.384 1.00 88.19 94 CYS A O 1
ATOM 723 N N . ALA A 1 95 ? 10.867 -2.439 -15.536 1.00 86.31 95 ALA A N 1
ATOM 724 C CA . ALA A 1 95 ? 10.181 -1.167 -15.311 1.00 86.31 95 ALA A CA 1
ATOM 725 C C . ALA A 1 95 ? 8.710 -1.382 -14.915 1.00 86.31 95 ALA A C 1
ATOM 727 O O . ALA A 1 95 ? 8.262 -0.807 -13.927 1.00 86.31 95 ALA A O 1
ATOM 728 N N . ALA A 1 96 ? 7.991 -2.274 -15.605 1.00 87.62 96 ALA A N 1
ATOM 729 C CA . ALA A 1 96 ? 6.608 -2.613 -15.270 1.00 87.62 96 ALA A CA 1
ATOM 730 C C . ALA A 1 96 ? 6.472 -3.180 -13.845 1.00 87.62 96 ALA A C 1
ATOM 732 O O . ALA A 1 96 ? 5.592 -2.755 -13.096 1.00 87.62 96 ALA A O 1
ATOM 733 N N . TYR A 1 97 ? 7.379 -4.074 -13.434 1.00 90.69 97 TYR A N 1
ATOM 734 C CA . TYR A 1 97 ? 7.412 -4.600 -12.066 1.00 90.69 97 TYR A CA 1
ATOM 735 C C . TYR A 1 97 ? 7.647 -3.496 -11.025 1.00 90.69 97 TYR A C 1
ATOM 737 O O . TYR A 1 97 ? 6.941 -3.428 -10.019 1.00 90.69 97 TYR A O 1
ATOM 745 N N . 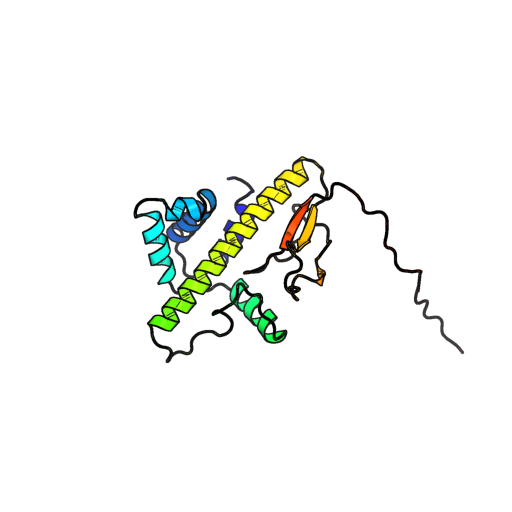ARG A 1 98 ? 8.615 -2.599 -11.266 1.00 88.00 98 ARG A N 1
ATOM 746 C CA . ARG A 1 98 ? 8.910 -1.474 -10.360 1.00 88.00 98 ARG A CA 1
ATOM 747 C C . ARG A 1 98 ? 7.732 -0.517 -10.235 1.00 88.00 98 ARG A C 1
ATOM 749 O O . ARG A 1 98 ? 7.361 -0.173 -9.115 1.00 88.00 98 ARG A O 1
ATOM 756 N N . LEU A 1 99 ? 7.099 -0.168 -11.354 1.00 87.00 99 LEU A N 1
ATOM 757 C CA . LEU A 1 99 ? 5.898 0.660 -11.362 1.00 87.00 99 LEU A CA 1
ATOM 758 C C . LEU A 1 99 ? 4.766 -0.005 -10.572 1.00 87.00 99 LEU A C 1
ATOM 760 O O . LEU A 1 99 ? 4.158 0.630 -9.715 1.00 87.00 99 LEU A O 1
ATOM 764 N N . ARG A 1 100 ? 4.535 -1.308 -10.776 1.00 90.38 100 ARG A N 1
ATOM 765 C CA . ARG A 1 100 ? 3.509 -2.052 -10.036 1.00 90.38 100 ARG A CA 1
ATOM 766 C C . ARG A 1 100 ? 3.812 -2.115 -8.534 1.00 90.38 100 ARG A C 1
ATOM 768 O O . ARG A 1 100 ? 2.896 -1.974 -7.722 1.00 90.38 100 ARG A O 1
ATOM 775 N N . LYS A 1 101 ? 5.084 -2.279 -8.152 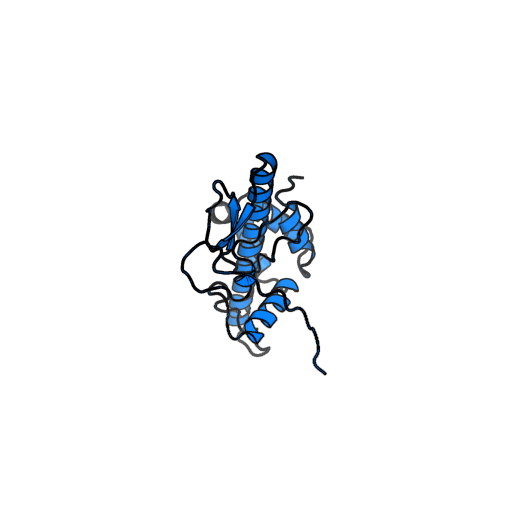1.00 92.19 101 LYS A N 1
ATOM 776 C CA . LYS A 1 101 ? 5.533 -2.271 -6.749 1.00 92.19 101 LYS A CA 1
ATOM 777 C C . LYS A 1 101 ? 5.306 -0.897 -6.114 1.00 92.19 101 LYS A C 1
ATOM 779 O O . LYS A 1 101 ? 4.824 -0.823 -4.986 1.00 92.19 101 LYS A O 1
ATOM 784 N N . LEU A 1 102 ? 5.601 0.176 -6.845 1.00 89.38 102 LEU A N 1
ATOM 785 C CA . LEU A 1 102 ? 5.351 1.550 -6.415 1.00 89.38 102 LEU A CA 1
ATOM 786 C C . LEU A 1 102 ? 3.846 1.845 -6.281 1.00 89.38 102 LEU A C 1
ATOM 788 O O . LEU A 1 102 ? 3.417 2.453 -5.303 1.00 89.38 102 LEU A O 1
ATOM 792 N N . ASP A 1 103 ? 3.021 1.354 -7.204 1.00 88.19 103 ASP A N 1
ATOM 793 C CA . ASP A 1 103 ? 1.567 1.485 -7.106 1.00 88.19 103 ASP A CA 1
ATOM 794 C C . ASP A 1 103 ? 1.002 0.794 -5.867 1.00 88.19 103 ASP A C 1
ATOM 796 O O . ASP A 1 103 ? 0.135 1.357 -5.192 1.00 88.19 103 ASP A O 1
ATOM 800 N N . LEU A 1 104 ? 1.501 -0.405 -5.554 1.00 91.25 104 LEU A N 1
ATOM 801 C CA . LEU A 1 104 ? 1.125 -1.130 -4.344 1.00 91.25 104 LEU A CA 1
ATOM 802 C C . LEU A 1 104 ? 1.565 -0.378 -3.080 1.00 91.25 104 LEU A C 1
ATOM 804 O O . LEU A 1 104 ? 0.821 -0.359 -2.098 1.00 91.25 104 LEU A O 1
ATOM 808 N N . LEU A 1 105 ? 2.739 0.262 -3.108 1.00 90.50 105 LEU A N 1
ATOM 809 C CA . LEU A 1 105 ? 3.212 1.122 -2.025 1.00 90.50 105 LEU A CA 1
ATOM 810 C C . LEU A 1 105 ? 2.243 2.285 -1.782 1.00 90.50 105 LEU A C 1
ATOM 812 O O . LEU A 1 105 ? 1.815 2.490 -0.649 1.00 90.50 105 LEU A O 1
ATOM 816 N N . PHE A 1 106 ? 1.840 3.009 -2.827 1.00 86.88 106 PHE A N 1
ATOM 817 C CA . PHE A 1 106 ? 0.896 4.119 -2.675 1.00 86.88 106 PHE A CA 1
ATOM 818 C C . PHE A 1 106 ? -0.471 3.676 -2.158 1.00 86.88 106 PHE A C 1
ATOM 820 O O . PHE A 1 106 ? -1.035 4.335 -1.285 1.00 86.88 106 PHE A O 1
ATOM 827 N N . GLU A 1 107 ? -0.996 2.554 -2.655 1.00 87.00 107 GLU A N 1
ATOM 828 C CA . GLU A 1 107 ? -2.250 1.979 -2.152 1.00 87.00 107 GLU A CA 1
ATOM 829 C C . GLU A 1 107 ? -2.149 1.619 -0.668 1.00 87.00 107 GLU A C 1
ATOM 831 O O . GLU A 1 107 ? -3.062 1.893 0.116 1.00 87.00 107 GLU A O 1
ATOM 836 N N . TRP A 1 108 ? -1.020 1.040 -0.265 1.00 88.56 108 TRP A N 1
ATOM 837 C CA . TRP A 1 108 ? -0.764 0.681 1.120 1.00 88.56 108 TRP A CA 1
ATOM 838 C C . TRP A 1 108 ? -0.672 1.911 2.030 1.00 88.56 108 TRP A C 1
ATOM 840 O O . TRP A 1 108 ? -1.369 1.970 3.044 1.00 88.56 108 TRP A O 1
ATOM 850 N N . LEU A 1 109 ? 0.114 2.919 1.647 1.00 86.94 109 LEU A N 1
ATOM 851 C CA . LEU A 1 109 ? 0.271 4.154 2.417 1.00 86.94 109 LEU A CA 1
ATOM 852 C C . LEU A 1 109 ? -1.050 4.933 2.546 1.00 86.94 109 LEU A C 1
ATOM 854 O O . LEU A 1 109 ? -1.363 5.426 3.632 1.00 86.94 109 LEU A O 1
ATOM 858 N N . ASP A 1 110 ? -1.859 5.004 1.483 1.00 84.25 110 ASP A N 1
ATOM 859 C CA . ASP A 1 110 ? -3.197 5.617 1.531 1.00 84.25 110 ASP A CA 1
ATOM 860 C C . ASP A 1 110 ? -4.123 4.846 2.487 1.00 84.25 110 ASP A C 1
ATOM 862 O O . ASP A 1 110 ? -4.815 5.455 3.308 1.00 84.25 110 ASP A O 1
ATOM 866 N N . THR A 1 111 ? -4.070 3.510 2.470 1.00 83.50 111 THR A N 1
ATOM 867 C CA . THR A 1 111 ? -4.840 2.669 3.401 1.00 83.50 111 THR A CA 1
ATOM 868 C C . THR A 1 111 ? -4.421 2.910 4.853 1.00 83.50 111 THR A C 1
ATOM 870 O O . THR A 1 111 ? -5.284 3.065 5.721 1.00 83.50 111 THR A O 1
ATOM 873 N N . LEU A 1 112 ? -3.116 3.011 5.132 1.00 82.62 112 LEU A N 1
ATOM 874 C CA . LEU A 1 112 ? -2.602 3.332 6.467 1.00 82.62 112 LEU A CA 1
ATOM 875 C C . LEU A 1 112 ? -3.069 4.717 6.937 1.00 82.62 112 LEU A C 1
ATOM 877 O O . LEU A 1 112 ? -3.570 4.850 8.056 1.00 82.62 112 LEU A O 1
ATOM 881 N N . ALA A 1 113 ? -2.964 5.737 6.082 1.00 80.81 113 ALA A N 1
ATOM 882 C CA . ALA A 1 113 ? -3.370 7.102 6.411 1.00 80.81 113 ALA A CA 1
ATOM 883 C C . ALA A 1 113 ? -4.884 7.208 6.678 1.00 80.81 113 ALA A C 1
ATOM 885 O O . ALA A 1 113 ? -5.315 7.805 7.674 1.00 80.81 113 ALA A O 1
ATOM 886 N N . ARG A 1 114 ? -5.715 6.590 5.827 1.00 80.81 114 ARG A N 1
ATOM 887 C CA . ARG A 1 114 ? -7.175 6.542 6.017 1.00 80.81 114 ARG A CA 1
ATOM 888 C C . ARG A 1 114 ? -7.557 5.750 7.260 1.00 80.81 114 ARG A C 1
ATOM 890 O O . ARG A 1 114 ? -8.405 6.211 8.023 1.00 80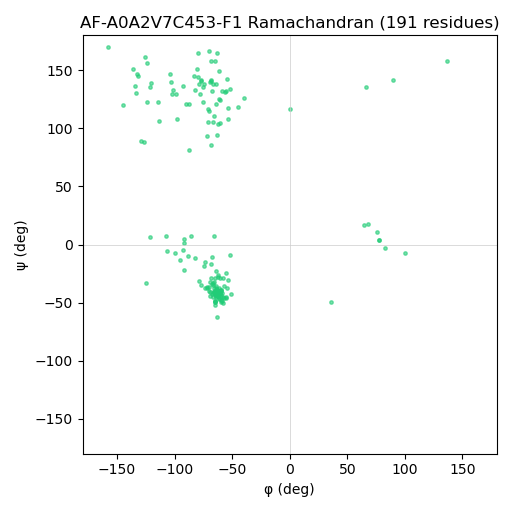.81 114 ARG A O 1
ATOM 897 N N . GLY A 1 115 ? -6.914 4.607 7.492 1.00 81.38 115 GLY A N 1
ATOM 898 C CA . GLY A 1 115 ? -7.117 3.782 8.681 1.00 81.38 115 GLY A CA 1
ATOM 899 C C . GLY A 1 115 ? -6.814 4.552 9.966 1.00 81.38 115 GLY A C 1
ATOM 900 O O . GLY A 1 115 ? -7.656 4.606 10.864 1.00 81.38 115 GLY A O 1
ATOM 901 N N . ALA A 1 116 ? -5.670 5.238 10.029 1.00 79.88 116 ALA A N 1
ATOM 902 C CA . ALA A 1 116 ? -5.305 6.087 11.163 1.00 79.88 116 ALA A CA 1
ATOM 903 C C . ALA A 1 116 ? -6.312 7.232 11.380 1.00 79.88 116 ALA A C 1
ATOM 905 O O . ALA A 1 116 ? -6.709 7.518 12.515 1.00 79.88 116 ALA A O 1
ATOM 906 N N . ALA A 1 117 ? -6.776 7.870 10.300 1.00 80.56 117 ALA A N 1
ATOM 907 C CA . ALA A 1 117 ? -7.778 8.929 10.368 1.00 80.56 117 ALA A CA 1
ATOM 908 C C . ALA A 1 117 ? -9.136 8.433 10.889 1.00 80.56 117 ALA A C 1
ATOM 910 O O . ALA A 1 117 ? -9.734 9.106 11.737 1.00 80.56 117 ALA A O 1
ATOM 911 N N . ALA A 1 118 ? -9.596 7.275 10.409 1.00 82.12 118 ALA A N 1
ATOM 912 C CA . ALA A 1 118 ? -10.833 6.632 10.839 1.00 82.12 118 ALA A CA 1
ATOM 913 C C . ALA A 1 118 ? -10.749 6.201 12.309 1.00 82.12 118 ALA A C 1
ATOM 915 O O . ALA A 1 118 ? -11.598 6.590 13.109 1.00 82.12 118 ALA A O 1
ATOM 916 N N . LEU A 1 119 ? -9.676 5.508 12.704 1.00 81.62 119 LEU A N 1
ATOM 917 C CA . LEU A 1 119 ? -9.454 5.092 14.090 1.00 81.62 119 LEU A CA 1
ATOM 918 C C . LEU A 1 119 ? -9.432 6.292 15.042 1.00 81.62 119 LEU A C 1
ATOM 920 O O . LEU A 1 119 ? -10.090 6.272 16.082 1.00 81.62 119 LEU A O 1
ATOM 924 N N . GLY A 1 120 ? -8.728 7.366 14.675 1.00 81.75 120 GLY A N 1
ATOM 925 C CA . GLY A 1 120 ? -8.704 8.594 15.464 1.00 81.75 120 GLY A CA 1
ATOM 926 C C . GLY A 1 120 ? -10.074 9.275 15.558 1.00 81.75 120 GLY A C 1
ATOM 927 O O . GLY A 1 120 ? -10.398 9.845 16.598 1.00 81.75 120 GLY A O 1
ATOM 928 N N . HIS A 1 121 ? -10.885 9.230 14.498 1.00 85.44 121 HIS A N 1
ATOM 929 C CA . HIS A 1 121 ? -12.258 9.740 14.510 1.00 85.44 121 HIS A CA 1
ATOM 930 C C . HIS A 1 121 ? -13.152 8.939 15.462 1.00 85.44 121 HIS A C 1
ATOM 932 O O . HIS A 1 121 ? -13.738 9.531 16.366 1.00 85.44 121 HIS A O 1
ATOM 938 N N . TYR A 1 122 ? -13.173 7.614 15.329 1.00 85.56 122 TYR A N 1
ATOM 939 C CA . TYR A 1 122 ? -13.965 6.727 16.183 1.00 85.56 122 TYR A CA 1
ATOM 940 C C . TYR A 1 122 ? -13.543 6.794 17.653 1.00 85.56 122 TYR A C 1
ATOM 942 O O . TYR A 1 122 ? -14.389 6.885 18.539 1.00 85.56 122 TYR A O 1
ATOM 950 N N . THR A 1 123 ? -12.235 6.849 17.922 1.00 81.56 123 THR A N 1
ATOM 951 C CA . THR A 1 123 ? -11.705 6.967 19.290 1.00 81.56 123 THR A CA 1
ATOM 952 C C . THR A 1 123 ? -12.170 8.263 19.958 1.00 81.56 123 THR A C 1
ATOM 954 O O . THR A 1 1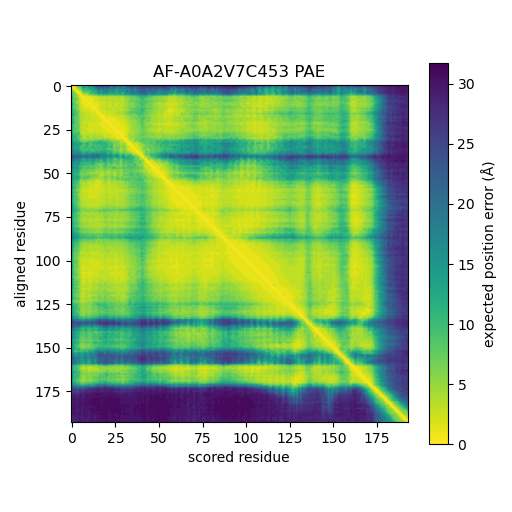23 ? -12.572 8.240 21.117 1.00 81.56 123 THR A O 1
ATOM 957 N N . ARG A 1 124 ? -12.184 9.396 19.235 1.00 84.75 124 ARG A N 1
ATOM 958 C CA . ARG A 1 124 ? -12.711 10.670 19.770 1.00 84.75 124 ARG A CA 1
ATOM 959 C C . ARG A 1 124 ? -14.207 10.624 20.078 1.00 84.75 124 ARG A C 1
ATOM 961 O O . ARG A 1 124 ? -14.671 11.416 20.887 1.00 84.75 124 ARG A O 1
ATOM 968 N N . GLN A 1 125 ? -14.943 9.716 19.446 1.00 86.31 125 GLN A N 1
ATOM 969 C CA . GLN A 1 125 ? -16.365 9.485 19.695 1.00 86.31 125 GLN A CA 1
ATOM 970 C C . GLN A 1 125 ? -16.614 8.395 20.750 1.00 86.31 125 GLN A C 1
ATOM 972 O O . GLN A 1 125 ? -17.761 8.022 20.973 1.00 86.31 125 GLN A O 1
ATOM 977 N N . GLY A 1 126 ? -15.564 7.853 21.382 1.00 84.56 126 GLY A N 1
ATOM 978 C CA . GLY A 1 126 ? -15.687 6.772 22.365 1.00 84.56 126 GLY A CA 1
ATOM 979 C C . GLY A 1 126 ? -16.144 5.437 21.767 1.00 84.56 126 GLY A C 1
ATOM 980 O O . GLY A 1 126 ? -16.601 4.562 22.500 1.00 84.56 126 GLY A O 1
ATOM 981 N N . MET A 1 127 ? -16.045 5.266 20.446 1.00 85.75 127 MET A N 1
ATOM 982 C CA . MET A 1 127 ? -16.500 4.060 19.758 1.00 85.75 127 MET A CA 1
ATOM 983 C C . MET A 1 127 ? -15.447 2.952 19.804 1.00 85.75 127 MET A C 1
ATOM 985 O O . MET A 1 127 ? -14.246 3.198 19.674 1.00 85.75 127 MET A O 1
ATOM 989 N N . ARG A 1 128 ? -15.913 1.703 19.906 1.00 85.19 128 ARG A N 1
ATOM 990 C CA . ARG A 1 128 ? -15.078 0.513 19.698 1.00 85.19 128 ARG A CA 1
ATOM 991 C C . ARG A 1 128 ? -14.895 0.279 18.204 1.00 85.19 128 ARG A C 1
ATOM 993 O O . ARG A 1 128 ? -15.850 0.390 17.436 1.00 85.19 128 ARG A O 1
ATOM 1000 N N . VAL A 1 129 ? -13.680 -0.075 17.802 1.00 83.88 129 VAL A N 1
ATOM 1001 C CA . VAL A 1 129 ? -13.303 -0.255 16.395 1.00 83.88 129 VAL A CA 1
ATOM 1002 C C . VAL A 1 129 ? -12.813 -1.673 16.185 1.00 83.88 129 VAL A C 1
ATOM 1004 O O . VAL A 1 129 ? -12.039 -2.177 16.995 1.00 83.8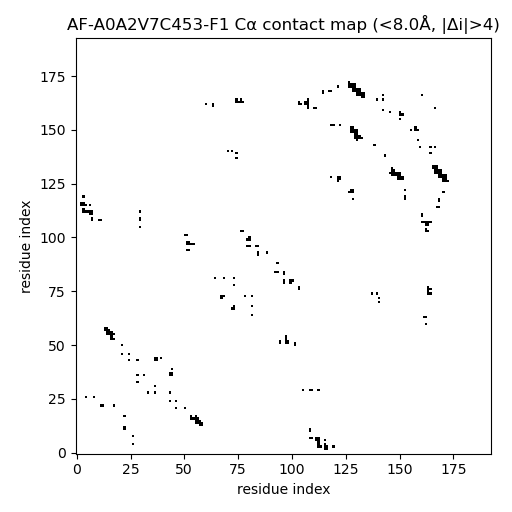8 129 VAL A O 1
ATOM 1007 N N . ARG A 1 130 ? -13.246 -2.318 15.103 1.00 84.19 130 ARG A N 1
ATOM 1008 C CA . ARG A 1 130 ? -12.796 -3.657 14.714 1.00 84.19 130 ARG A CA 1
ATOM 1009 C C . ARG A 1 130 ? -12.226 -3.669 13.307 1.00 84.19 130 ARG A C 1
ATOM 1011 O O . ARG A 1 130 ? -12.601 -2.835 12.484 1.00 84.19 130 ARG A O 1
ATOM 1018 N N . ILE A 1 131 ? -11.370 -4.645 13.019 1.00 80.75 131 ILE A N 1
ATOM 1019 C CA . ILE A 1 131 ? -11.006 -4.955 11.632 1.00 80.75 131 ILE A CA 1
ATOM 1020 C C . ILE A 1 131 ? -12.132 -5.749 11.007 1.00 80.75 131 ILE A C 1
ATOM 1022 O O . ILE A 1 131 ? -12.562 -6.765 11.554 1.00 80.75 131 ILE A O 1
ATOM 1026 N N . VAL A 1 132 ? -12.580 -5.310 9.842 1.00 79.56 132 VAL A N 1
ATOM 1027 C CA . VAL A 1 132 ? -13.601 -6.004 9.071 1.00 79.56 132 VAL A CA 1
ATOM 1028 C C . VAL A 1 132 ? -13.151 -6.120 7.623 1.00 79.56 132 VAL A C 1
ATOM 1030 O O . VAL A 1 132 ? -12.463 -5.255 7.082 1.00 79.56 132 VAL A O 1
ATOM 1033 N N . ARG A 1 133 ? -13.509 -7.231 6.989 1.00 77.31 133 ARG A N 1
ATOM 1034 C CA . ARG A 1 133 ? -13.300 -7.454 5.554 1.00 77.31 133 ARG A CA 1
ATOM 1035 C C . ARG A 1 133 ? -14.321 -6.645 4.753 1.00 77.31 133 ARG A C 1
ATOM 1037 O O . ARG A 1 133 ? -15.491 -6.645 5.116 1.00 77.31 133 ARG A O 1
ATOM 1044 N N . GLN A 1 134 ? -13.895 -5.971 3.681 1.00 69.88 134 GLN A N 1
ATOM 1045 C CA . GLN A 1 134 ? -14.813 -5.119 2.916 1.00 69.88 134 GLN A CA 1
ATOM 1046 C C . GLN A 1 134 ? -15.825 -5.861 2.029 1.00 69.88 134 GLN A C 1
ATOM 1048 O O . GLN A 1 134 ? -16.816 -5.235 1.686 1.00 69.88 134 GLN A O 1
ATOM 1053 N N . GLU A 1 135 ? -15.650 -7.141 1.680 1.00 62.31 135 GLU A N 1
ATOM 1054 C CA . GLU A 1 135 ? -16.552 -7.889 0.775 1.00 62.31 135 GLU A CA 1
ATOM 1055 C C . GLU A 1 135 ? -16.431 -9.418 0.984 1.00 62.31 135 GLU A C 1
ATOM 1057 O O . GLU A 1 135 ? -15.458 -9.871 1.593 1.00 62.31 135 GLU A O 1
ATOM 1062 N N . ASP A 1 136 ? -17.343 -10.202 0.381 1.00 53.69 136 ASP A N 1
ATOM 1063 C CA . ASP A 1 136 ? -17.297 -11.680 0.229 1.00 53.69 136 ASP A CA 1
ATOM 1064 C C . ASP A 1 136 ? -16.151 -12.191 -0.678 1.00 53.69 136 ASP A C 1
ATOM 1066 O O . ASP A 1 136 ? -16.070 -13.372 -1.019 1.00 53.69 136 ASP A O 1
ATOM 1070 N N . GLY A 1 137 ? -15.245 -11.303 -1.092 1.00 54.72 137 GLY A N 1
ATOM 1071 C CA . GLY A 1 137 ? -14.059 -11.656 -1.867 1.00 54.72 137 GLY A CA 1
ATOM 1072 C C . GLY A 1 137 ? -13.100 -12.584 -1.111 1.00 54.72 137 GLY A C 1
ATOM 1073 O O . GLY A 1 137 ? -13.178 -12.736 0.110 1.00 54.72 137 GLY A O 1
ATOM 1074 N N . GLN A 1 138 ? -12.170 -13.195 -1.862 1.00 57.22 138 GLN A N 1
ATOM 1075 C CA . GLN A 1 138 ? -11.209 -14.187 -1.364 1.00 57.22 138 GLN A CA 1
ATOM 1076 C C . GLN A 1 138 ? -10.653 -13.832 0.020 1.00 57.22 138 GLN A C 1
ATOM 1078 O O . GLN A 1 138 ? -10.111 -12.746 0.247 1.00 57.22 138 GLN A O 1
ATOM 1083 N N . ARG A 1 139 ? -10.775 -14.792 0.941 1.00 66.75 139 ARG A N 1
ATOM 1084 C CA . ARG A 1 139 ? -10.225 -14.708 2.291 1.00 66.75 139 ARG A CA 1
ATOM 1085 C C . ARG A 1 139 ? -8.739 -14.389 2.184 1.00 66.75 139 ARG A C 1
ATOM 1087 O O . ARG A 1 139 ? -7.978 -15.177 1.634 1.00 66.75 139 ARG A O 1
ATOM 1094 N N . CYS A 1 140 ? -8.323 -13.237 2.705 1.00 70.94 140 CYS A N 1
ATOM 1095 C CA . CYS A 1 140 ? -6.901 -12.974 2.844 1.00 70.94 140 CYS A CA 1
ATOM 1096 C C . CYS A 1 140 ? -6.370 -13.892 3.951 1.00 70.94 140 CYS A C 1
ATOM 1098 O O . CYS A 1 140 ? -6.757 -13.696 5.108 1.00 70.94 140 CYS A O 1
ATOM 1100 N N . PRO A 1 141 ? -5.475 -14.848 3.650 1.00 67.81 141 PRO A N 1
ATOM 1101 C CA . PRO A 1 141 ? -5.009 -15.791 4.657 1.00 67.81 141 PRO A CA 1
ATOM 1102 C C . PRO A 1 141 ? -4.281 -15.061 5.794 1.00 67.81 141 PRO A C 1
ATOM 1104 O O . PRO A 1 141 ? -4.255 -15.535 6.928 1.00 67.81 141 PRO A O 1
ATOM 1107 N N . ALA A 1 142 ? -3.663 -13.907 5.517 1.00 73.31 142 ALA A N 1
ATOM 1108 C CA . ALA A 1 142 ? -2.946 -13.110 6.512 1.00 73.31 142 ALA A CA 1
ATOM 1109 C C . ALA A 1 142 ? -3.871 -12.405 7.507 1.00 73.31 142 ALA A C 1
ATOM 1111 O O . ALA A 1 142 ? -3.537 -12.305 8.685 1.00 73.31 142 ALA A O 1
ATOM 1112 N N . CYS A 1 143 ? -5.024 -11.925 7.041 1.00 73.19 143 CYS A N 1
ATOM 1113 C CA . CYS A 1 143 ? -5.950 -11.143 7.857 1.00 73.19 143 CYS A CA 1
ATOM 1114 C C . CYS A 1 143 ? -7.129 -11.958 8.394 1.00 73.19 143 CYS A C 1
ATOM 1116 O O . CYS A 1 143 ? -7.893 -11.435 9.202 1.00 73.19 143 CYS A O 1
ATOM 1118 N N . GLU A 1 144 ? -7.298 -13.213 7.966 1.00 75.12 144 GLU A N 1
ATOM 1119 C CA . GLU A 1 144 ? -8.426 -14.056 8.374 1.00 75.12 144 GLU A CA 1
ATOM 1120 C C . GLU A 1 144 ? -8.524 -14.184 9.897 1.00 75.12 144 GLU A C 1
ATOM 1122 O O . GLU A 1 144 ? -9.593 -13.943 10.455 1.00 75.12 144 GLU A O 1
ATOM 1127 N N . SER A 1 145 ? -7.400 -14.436 10.574 1.00 74.19 145 SER A N 1
ATOM 1128 C CA . SER A 1 145 ? -7.343 -14.541 12.036 1.00 74.19 145 SER A CA 1
ATOM 1129 C C . SER A 1 145 ? -7.610 -13.227 12.769 1.00 74.19 145 SER A C 1
ATOM 1131 O O . SER A 1 145 ? -7.738 -13.245 13.982 1.00 74.19 145 SER A O 1
ATOM 1133 N N . PHE A 1 146 ? -7.654 -12.093 12.068 1.00 74.12 146 PHE A N 1
ATOM 1134 C CA . PHE A 1 146 ? -7.858 -10.770 12.658 1.00 74.12 146 PHE A CA 1
ATOM 1135 C C . PHE A 1 146 ? -9.255 -10.206 12.385 1.00 74.12 146 PHE A C 1
ATOM 1137 O O . PHE A 1 146 ? -9.610 -9.153 12.917 1.00 74.12 146 PHE A O 1
ATOM 1144 N N . ASN A 1 147 ? -10.074 -10.880 11.575 1.00 77.31 147 ASN A N 1
ATOM 1145 C CA . ASN A 1 147 ? -11.427 -10.417 11.297 1.00 77.31 147 ASN A CA 1
ATOM 1146 C C . ASN A 1 147 ? -12.259 -10.375 12.592 1.00 77.31 147 ASN A C 1
ATOM 1148 O O . ASN A 1 147 ? -12.379 -11.370 13.299 1.00 77.31 147 ASN A O 1
ATOM 1152 N N . GLY A 1 148 ? -12.839 -9.215 12.900 1.00 76.88 148 GLY A N 1
ATOM 1153 C CA . GLY A 1 148 ? -13.601 -8.975 14.125 1.00 76.88 148 GLY A CA 1
ATOM 1154 C C . GLY A 1 148 ? -12.758 -8.630 15.359 1.00 76.88 148 GLY A C 1
ATOM 1155 O O . GLY A 1 148 ? -13.340 -8.307 16.396 1.00 76.88 148 GLY A O 1
ATOM 1156 N N . HIS A 1 149 ? -11.422 -8.633 15.268 1.00 79.81 149 HIS A N 1
ATOM 1157 C CA . HIS A 1 149 ? -10.567 -8.193 16.372 1.00 79.81 149 HIS A CA 1
ATOM 1158 C C . HIS A 1 149 ? -10.745 -6.700 16.635 1.00 79.81 149 HIS A C 1
ATOM 1160 O O . HIS A 1 149 ? -10.830 -5.897 15.707 1.00 79.81 149 HIS A O 1
ATOM 1166 N N . GLU A 1 150 ? -10.802 -6.329 17.911 1.00 79.94 150 GLU A N 1
ATOM 1167 C CA . GLU A 1 150 ? -10.847 -4.931 18.325 1.00 79.94 150 GLU A CA 1
ATOM 1168 C C . GLU A 1 150 ? -9.462 -4.292 18.221 1.00 79.94 150 GLU A C 1
ATOM 1170 O O . GLU A 1 150 ? -8.461 -4.925 18.547 1.00 79.94 150 GLU A O 1
ATOM 1175 N N . VAL A 1 151 ? -9.419 -3.037 17.779 1.00 76.19 151 VAL A N 1
ATOM 1176 C CA . VAL A 1 151 ? -8.191 -2.247 17.657 1.00 76.19 151 VAL A CA 1
ATOM 1177 C C . VAL A 1 151 ? -8.254 -1.085 18.632 1.00 76.19 151 VAL A C 1
ATOM 1179 O O . VAL A 1 151 ? -9.172 -0.262 18.558 1.00 76.19 151 VAL A O 1
ATOM 1182 N N . ARG A 1 152 ? -7.267 -0.981 19.527 1.00 67.56 152 ARG A N 1
ATOM 1183 C CA . ARG A 1 152 ? -7.139 0.160 20.440 1.00 67.56 152 ARG A CA 1
ATOM 1184 C C . ARG A 1 152 ? -6.085 1.141 19.952 1.00 67.56 152 ARG A C 1
ATOM 1186 O O . ARG A 1 152 ? -4.957 0.774 19.630 1.00 67.56 152 ARG A O 1
ATOM 1193 N N . TYR A 1 153 ? -6.442 2.422 19.961 1.00 64.38 153 TYR A N 1
ATOM 1194 C CA . TYR A 1 153 ? -5.524 3.505 19.623 1.00 64.38 153 TYR A CA 1
ATOM 1195 C C . TYR A 1 153 ? -4.326 3.537 20.592 1.00 64.38 153 TYR A C 1
ATOM 1197 O O . TYR A 1 153 ? -4.506 3.624 21.806 1.00 64.38 153 TYR A O 1
ATOM 1205 N N . GLY A 1 154 ? -3.103 3.470 20.056 1.00 56.03 154 GLY A N 1
ATOM 1206 C CA . GLY A 1 154 ? -1.858 3.685 20.806 1.00 56.03 154 GLY A CA 1
ATOM 1207 C C . GLY A 1 154 ? -1.364 2.532 21.689 1.00 56.03 154 GLY A C 1
ATOM 1208 O O . GLY A 1 154 ? -0.372 2.721 22.387 1.00 56.03 154 GLY A O 1
ATOM 1209 N N . ARG A 1 155 ? -2.019 1.362 21.693 1.00 48.62 155 ARG A N 1
ATOM 1210 C CA . ARG A 1 155 ? -1.557 0.180 22.455 1.00 48.62 155 ARG A CA 1
ATOM 1211 C C . ARG A 1 155 ? -1.385 -1.071 21.612 1.00 48.62 155 ARG A C 1
ATOM 1213 O O . ARG A 1 155 ? -0.473 -1.845 21.880 1.00 48.62 155 ARG A O 1
ATOM 1220 N N . ASP A 1 156 ? -2.220 -1.237 20.596 1.00 45.12 156 ASP A N 1
ATOM 1221 C CA . ASP A 1 156 ? -2.122 -2.378 19.704 1.00 45.12 156 ASP A CA 1
ATOM 1222 C C . ASP A 1 156 ? -1.378 -1.931 18.449 1.00 45.12 156 ASP A C 1
ATOM 1224 O O . ASP A 1 156 ? -1.720 -0.911 17.842 1.00 45.12 156 ASP A O 1
ATOM 1228 N N . ILE A 1 157 ? -0.351 -2.692 18.060 1.00 44.81 157 ILE A N 1
ATOM 1229 C CA . ILE A 1 157 ? 0.138 -2.672 16.681 1.00 44.81 157 ILE A CA 1
ATOM 1230 C C . ILE A 1 157 ? -1.110 -2.942 15.849 1.00 44.81 157 ILE A C 1
ATOM 1232 O O . ILE A 1 157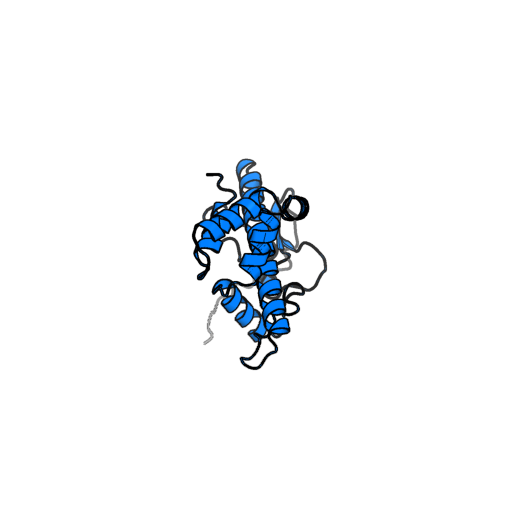 ? -1.656 -4.044 15.928 1.00 44.81 157 ILE A O 1
ATOM 1236 N N . VAL A 1 158 ? -1.617 -1.915 15.154 1.00 48.12 158 VAL A N 1
ATOM 1237 C CA . VAL A 1 158 ? -2.760 -2.050 14.246 1.00 48.12 158 VAL A CA 1
ATOM 1238 C C . VAL A 1 158 ? -2.484 -3.316 13.441 1.00 48.12 158 VAL A C 1
ATOM 1240 O O . VAL A 1 158 ? -1.414 -3.385 12.828 1.00 48.12 158 VAL A O 1
ATOM 1243 N N . PRO A 1 159 ? -3.340 -4.351 13.526 1.00 49.94 159 PRO A N 1
ATOM 1244 C CA . PRO A 1 159 ? -3.049 -5.633 12.903 1.00 49.94 159 PRO A CA 1
ATOM 1245 C C . PRO A 1 159 ? -2.702 -5.355 11.462 1.00 49.94 159 PRO A C 1
ATOM 1247 O O . PRO A 1 159 ? -3.357 -4.499 10.859 1.00 49.94 159 PRO A O 1
ATOM 1250 N N . PRO A 1 160 ? -1.623 -5.968 10.964 1.00 58.59 160 PRO A N 1
ATOM 1251 C CA . PRO A 1 160 ? -0.871 -5.386 9.881 1.00 58.59 160 PRO A CA 1
ATOM 1252 C C . PRO A 1 160 ? -1.796 -5.290 8.680 1.00 58.59 160 PRO A C 1
ATOM 1254 O O . PRO A 1 160 ? -2.113 -6.287 8.029 1.00 58.59 160 PRO A O 1
ATOM 1257 N N . ILE A 1 161 ? -2.265 -4.070 8.415 1.00 74.88 161 ILE A N 1
ATOM 1258 C CA . ILE A 1 161 ? -2.810 -3.710 7.123 1.00 74.88 161 ILE A CA 1
ATOM 1259 C C . ILE A 1 161 ? -1.602 -3.882 6.228 1.00 74.88 161 ILE A C 1
ATOM 1261 O O . ILE A 1 161 ? -0.719 -3.037 6.218 1.00 74.88 161 ILE A O 1
ATOM 1265 N N . HIS A 1 162 ? -1.484 -5.049 5.618 1.00 82.50 162 HIS A N 1
ATOM 1266 C CA . HIS A 1 162 ? -0.357 -5.383 4.775 1.00 82.50 162 HIS A CA 1
ATOM 1267 C C . HIS A 1 162 ? -0.543 -4.739 3.399 1.00 82.50 162 HIS A C 1
ATOM 1269 O O . HIS A 1 162 ? -1.661 -4.342 3.041 1.00 82.50 162 HIS A O 1
ATOM 1275 N N . PRO A 1 163 ? 0.511 -4.665 2.577 1.00 86.81 163 PRO A N 1
ATOM 1276 C CA . PRO A 1 163 ? 0.372 -4.199 1.206 1.00 86.81 163 PRO A CA 1
ATOM 1277 C C . PRO A 1 163 ? -0.666 -5.043 0.458 1.00 86.81 163 PRO A C 1
ATOM 1279 O O . PRO A 1 163 ? -0.661 -6.272 0.555 1.00 86.81 163 PRO A O 1
ATOM 1282 N N . GLY A 1 164 ? -1.609 -4.400 -0.232 1.00 84.50 164 GLY A N 1
ATOM 1283 C CA . GLY A 1 164 ? -2.692 -5.083 -0.951 1.00 84.50 164 GLY A CA 1
ATOM 1284 C C . GLY A 1 164 ? -3.823 -5.645 -0.077 1.00 84.50 164 GLY A C 1
ATOM 1285 O O . GLY A 1 164 ? -4.650 -6.411 -0.577 1.00 84.50 164 GLY A O 1
ATOM 1286 N N . CYS A 1 165 ? -3.873 -5.298 1.213 1.00 81.94 165 CYS A N 1
ATOM 1287 C CA . CYS A 1 165 ? -4.966 -5.675 2.107 1.00 81.94 165 CYS A CA 1
ATOM 1288 C C . CYS A 1 165 ? -6.281 -4.960 1.739 1.00 81.94 165 CYS A C 1
ATOM 1290 O O . CYS A 1 165 ? -6.281 -3.781 1.397 1.00 81.94 165 CYS A O 1
ATOM 1292 N N . ARG A 1 166 ? -7.415 -5.670 1.844 1.00 80.19 166 ARG A N 1
ATOM 1293 C CA . ARG A 1 166 ? -8.779 -5.110 1.699 1.00 80.19 166 ARG A CA 1
ATOM 1294 C C . ARG A 1 166 ? -9.535 -5.006 3.030 1.00 80.19 166 ARG A C 1
ATOM 1296 O O . ARG A 1 166 ? -10.740 -4.766 3.048 1.00 80.19 166 ARG A O 1
ATOM 1303 N N . CYS A 1 167 ? -8.867 -5.265 4.149 1.00 79.88 167 CYS A N 1
ATOM 1304 C CA . CYS A 1 167 ? -9.470 -5.098 5.463 1.00 79.88 167 CYS A CA 1
ATOM 1305 C C . CYS A 1 167 ? -9.504 -3.618 5.845 1.00 79.88 167 CYS A C 1
ATOM 1307 O O . CYS A 1 167 ? -8.556 -2.877 5.592 1.00 79.88 167 CYS A O 1
ATOM 1309 N N . VAL A 1 168 ? -10.590 -3.208 6.490 1.00 79.75 168 VAL A N 1
ATOM 1310 C CA . VAL A 1 168 ? -10.806 -1.840 6.960 1.00 79.75 168 VAL A CA 1
ATOM 1311 C C . VAL A 1 168 ? -11.122 -1.815 8.443 1.00 79.75 168 VAL A C 1
ATOM 1313 O O . VAL A 1 168 ? -11.526 -2.814 9.034 1.00 79.75 168 VAL A O 1
ATOM 1316 N N . LEU A 1 169 ? -10.952 -0.642 9.042 1.00 82.00 169 LEU A N 1
ATOM 1317 C CA . LEU A 1 169 ? -11.363 -0.376 10.410 1.00 82.00 169 LEU A CA 1
ATOM 1318 C C . LEU A 1 169 ? -12.798 0.146 10.404 1.00 82.00 169 LEU A C 1
ATOM 1320 O O . LEU A 1 169 ? -13.071 1.177 9.792 1.00 82.00 169 LEU A O 1
ATOM 1324 N N . MET A 1 170 ? -13.701 -0.546 11.096 1.00 83.81 170 MET A N 1
ATOM 1325 C CA . MET A 1 170 ? -15.097 -0.134 11.237 1.00 83.81 170 MET A CA 1
ATOM 1326 C C . MET A 1 170 ? -15.467 0.072 12.701 1.00 83.81 170 MET A C 1
ATOM 1328 O O . MET A 1 170 ? -15.088 -0.719 13.568 1.00 83.81 170 MET A O 1
ATOM 1332 N N . ALA A 1 171 ? -16.236 1.126 12.969 1.00 84.44 171 ALA A N 1
ATOM 1333 C CA . ALA A 1 171 ? -16.882 1.312 14.259 1.00 84.44 171 ALA A CA 1
ATOM 1334 C C . ALA A 1 171 ? -17.975 0.260 14.473 1.00 84.44 171 ALA A C 1
ATOM 1336 O O . ALA A 1 171 ? -18.731 -0.075 13.562 1.00 84.44 171 ALA A O 1
ATOM 1337 N N . VAL A 1 172 ? -18.070 -0.239 15.700 1.00 80.75 172 VAL A N 1
ATOM 1338 C CA . VAL A 1 172 ? -19.116 -1.171 16.118 1.00 80.75 172 VAL A CA 1
ATOM 1339 C C . VAL A 1 172 ? -20.200 -0.367 16.826 1.00 80.75 172 VAL A C 1
ATOM 1341 O O . VAL A 1 172 ? -19.984 0.114 17.936 1.00 80.75 172 VAL A O 1
ATOM 1344 N N . THR A 1 173 ? -21.352 -0.199 16.177 1.00 64.06 173 THR A N 1
ATOM 1345 C CA . THR A 1 173 ? -22.504 0.548 16.720 1.00 64.06 173 THR A CA 1
ATOM 1346 C C . THR A 1 173 ? -23.486 -0.338 17.485 1.00 64.06 173 THR A C 1
ATOM 1348 O O . THR A 1 173 ? -24.200 0.156 18.351 1.00 64.06 173 THR A O 1
ATOM 1351 N N . ALA A 1 174 ? -23.490 -1.645 17.226 1.00 49.78 174 ALA A N 1
ATOM 1352 C CA . ALA A 1 174 ? -24.311 -2.621 17.927 1.00 49.78 174 ALA A CA 1
ATOM 1353 C C . ALA A 1 174 ? -23.468 -3.844 18.289 1.00 49.78 174 ALA A C 1
ATOM 1355 O O . ALA A 1 174 ? -22.683 -4.336 17.479 1.00 49.78 174 ALA A O 1
ATOM 1356 N N . ILE A 1 175 ? -23.628 -4.333 19.516 1.00 43.97 175 ILE A N 1
ATOM 1357 C CA . ILE A 1 175 ? -23.194 -5.676 19.895 1.00 43.97 175 ILE A CA 1
ATOM 1358 C C . ILE A 1 175 ? -24.163 -6.629 19.183 1.00 43.97 175 ILE A C 1
ATOM 1360 O O . ILE A 1 175 ? -25.347 -6.590 19.517 1.00 43.97 175 ILE A O 1
ATOM 1364 N N . PRO A 1 176 ? -23.737 -7.490 18.241 1.00 40.94 176 PRO A N 1
ATOM 1365 C CA . PRO A 1 176 ? -24.521 -8.680 17.973 1.00 40.94 176 PRO A CA 1
ATOM 1366 C C . PRO A 1 176 ? -24.445 -9.511 19.254 1.00 40.94 176 PRO A C 1
ATOM 1368 O O . PRO A 1 176 ? -23.367 -9.964 19.649 1.00 40.94 176 PRO A O 1
ATOM 1371 N N . HIS A 1 177 ? -25.564 -9.607 19.964 1.00 39.75 177 HIS A N 1
ATOM 1372 C CA . HIS A 1 177 ? -25.756 -10.685 20.918 1.00 39.75 177 HIS A CA 1
ATOM 1373 C C . HIS A 1 177 ? -25.774 -11.999 20.118 1.00 39.75 177 HIS A C 1
ATOM 1375 O O . HIS A 1 177 ? -26.618 -12.147 19.243 1.00 39.75 177 HIS A O 1
ATOM 1381 N N . ASP A 1 178 ? -24.835 -12.895 20.452 1.00 42.16 178 ASP A N 1
ATOM 1382 C CA . ASP A 1 178 ? -24.652 -14.284 19.982 1.00 42.16 178 ASP A CA 1
ATOM 1383 C C . ASP A 1 178 ? -24.283 -14.492 18.497 1.00 42.16 178 ASP A C 1
ATOM 1385 O O . ASP A 1 178 ? -24.767 -13.808 17.609 1.00 42.16 178 ASP A O 1
ATOM 1389 N N . GLU A 1 179 ? -23.327 -15.359 18.143 1.00 36.03 179 GLU A N 1
ATOM 1390 C CA . GLU A 1 179 ? -23.207 -16.765 18.551 1.00 36.03 179 GLU A CA 1
ATOM 1391 C C . GLU A 1 179 ? -21.990 -17.090 19.440 1.00 36.03 179 GLU A C 1
ATOM 1393 O O . GLU A 1 179 ? -20.859 -17.260 18.978 1.00 36.03 179 GLU A O 1
ATOM 1398 N N . ARG A 1 180 ? -22.235 -17.319 20.736 1.00 40.12 180 ARG A N 1
ATOM 1399 C CA . ARG A 1 180 ? -21.548 -18.403 21.450 1.00 40.12 180 ARG A CA 1
ATOM 1400 C C . ARG A 1 180 ? -22.112 -19.742 20.960 1.00 40.12 180 ARG A C 1
ATOM 1402 O O . 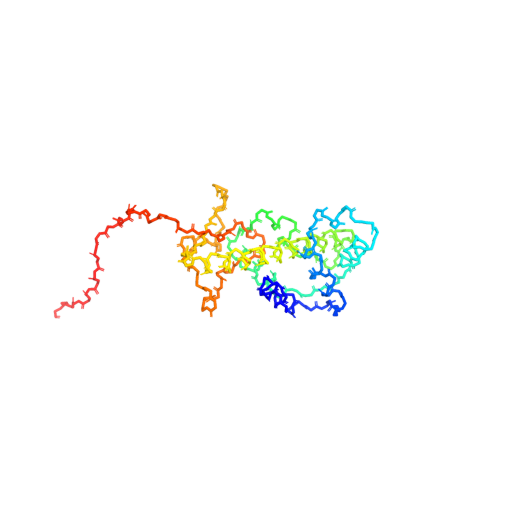ARG A 1 180 ? -23.060 -20.267 21.531 1.00 40.12 180 ARG A O 1
ATOM 1409 N N . THR A 1 181 ? -21.483 -20.344 19.962 1.00 39.47 181 THR A N 1
ATOM 1410 C CA . THR A 1 181 ? -21.474 -21.807 19.795 1.00 39.47 181 THR A CA 1
ATOM 1411 C C . THR A 1 181 ? -20.292 -22.341 20.610 1.00 39.47 181 THR A C 1
ATOM 1413 O O . THR A 1 181 ? -19.159 -22.388 20.156 1.00 39.47 181 THR A O 1
ATOM 1416 N N . GLY A 1 182 ? -20.438 -22.519 21.920 1.00 28.89 182 GLY A N 1
ATOM 1417 C CA . GLY A 1 182 ? -20.766 -23.817 22.511 1.00 28.89 182 GLY A CA 1
ATOM 1418 C C . GLY A 1 182 ? -19.889 -24.042 23.761 1.00 28.89 182 GLY A C 1
ATOM 1419 O O . GLY A 1 182 ? -18.881 -23.353 23.930 1.00 28.89 182 GLY A O 1
ATOM 1420 N N . PRO A 1 183 ? -20.297 -24.917 24.693 1.00 37.38 183 PRO A N 1
ATOM 1421 C CA . PRO A 1 183 ? -19.950 -24.828 26.108 1.00 37.38 183 PRO A CA 1
ATOM 1422 C C . PRO A 1 183 ? -18.559 -25.374 26.451 1.00 37.38 183 PRO A C 1
ATOM 1424 O O . PRO A 1 183 ? -18.044 -26.290 25.826 1.00 37.38 183 PRO A O 1
ATOM 1427 N N . HIS A 1 184 ? -17.992 -24.797 27.511 1.00 40.72 184 HIS A N 1
ATOM 1428 C CA . HIS A 1 184 ? -16.911 -25.301 28.358 1.00 40.72 184 HIS A CA 1
ATOM 1429 C C . HIS A 1 184 ? -16.308 -26.682 28.028 1.00 40.72 184 HIS A C 1
ATOM 1431 O O . HIS A 1 184 ? -16.897 -27.711 28.340 1.00 40.72 184 HIS A O 1
ATOM 1437 N N . ALA A 1 185 ? -15.022 -26.693 27.676 1.00 34.91 185 ALA A N 1
ATOM 1438 C CA . ALA A 1 185 ? -14.116 -27.752 28.111 1.00 34.91 185 ALA A CA 1
ATOM 1439 C C . ALA A 1 185 ? -12.896 -27.118 28.788 1.00 34.91 185 ALA A C 1
ATOM 1441 O O . ALA A 1 185 ? -11.872 -26.822 28.177 1.00 34.91 185 ALA A O 1
ATOM 1442 N N . ARG A 1 186 ? -13.021 -26.890 30.101 1.00 40.31 186 ARG A N 1
ATOM 1443 C CA . ARG A 1 186 ? -11.855 -26.816 30.984 1.00 40.31 186 ARG A CA 1
ATOM 1444 C C . ARG A 1 186 ? -11.160 -28.175 30.891 1.00 40.31 186 ARG A C 1
ATOM 1446 O O . ARG A 1 186 ? -11.637 -29.127 31.503 1.00 40.31 186 ARG A O 1
ATOM 1453 N N . HIS A 1 187 ? -10.041 -28.272 30.179 1.00 33.66 187 HIS A N 1
ATOM 1454 C CA . HIS A 1 187 ? -9.137 -29.407 30.342 1.00 33.66 187 HIS A CA 1
ATOM 1455 C C . HIS A 1 187 ? -8.492 -29.312 31.733 1.00 33.66 187 HIS A C 1
ATOM 1457 O O . HIS A 1 187 ? -7.417 -28.750 31.922 1.00 33.66 187 HIS A O 1
ATOM 1463 N N . ARG A 1 188 ? -9.190 -29.841 32.746 1.00 37.81 188 ARG A N 1
ATOM 1464 C CA . ARG A 1 188 ? -8.541 -30.346 33.955 1.00 37.81 188 ARG A CA 1
ATOM 1465 C C . ARG A 1 188 ? -7.823 -31.626 33.547 1.00 37.81 188 ARG A C 1
ATOM 1467 O O . ARG A 1 188 ? -8.466 -32.653 33.356 1.00 37.81 188 ARG A O 1
ATOM 1474 N N . LEU A 1 189 ? -6.503 -31.565 33.429 1.00 35.72 189 LEU A N 1
ATOM 1475 C CA . LEU A 1 189 ? -5.673 -32.756 33.546 1.00 35.72 189 LEU A CA 1
ATOM 1476 C C . LEU A 1 189 ? -5.783 -33.240 34.997 1.00 35.72 189 LEU A C 1
ATOM 1478 O O . LEU A 1 189 ? -5.261 -32.609 35.915 1.00 35.72 189 LEU A O 1
ATOM 1482 N N . ARG A 1 190 ? -6.522 -34.329 35.209 1.00 33.88 190 ARG A N 1
ATOM 1483 C CA . ARG A 1 190 ? -6.435 -35.146 36.420 1.00 33.88 190 ARG A CA 1
ATOM 1484 C C . ARG A 1 190 ? -6.125 -36.573 35.978 1.00 33.88 190 ARG A C 1
ATOM 1486 O O . ARG A 1 190 ? -6.841 -37.125 35.150 1.00 33.88 190 ARG A O 1
ATOM 1493 N N . ALA A 1 191 ? -5.017 -37.088 36.497 1.00 36.72 191 ALA A N 1
ATOM 1494 C CA . ALA A 1 191 ? -4.488 -38.422 36.252 1.00 36.72 191 ALA A CA 1
ATOM 1495 C C . ALA A 1 191 ? -5.403 -39.539 36.788 1.00 36.72 191 ALA A C 1
ATOM 1497 O O . ALA A 1 191 ? -6.176 -39.305 37.723 1.00 36.72 191 ALA A O 1
ATOM 1498 N N . PRO A 1 192 ? -5.256 -40.746 36.225 1.00 42.62 192 PRO A N 1
ATOM 1499 C CA . PRO A 1 192 ? -5.428 -42.015 36.946 1.00 42.62 192 PRO A CA 1
ATOM 1500 C C . PRO A 1 192 ? -4.245 -42.978 36.646 1.00 42.62 192 PRO A C 1
ATOM 1502 O O . PRO A 1 192 ? -3.730 -42.948 35.533 1.00 42.62 192 PRO A O 1
ATOM 1505 N N . PHE A 1 193 ? -3.716 -43.860 37.494 1.00 41.72 193 PHE A N 1
ATOM 1506 C CA . PHE A 1 193 ? -3.906 -44.308 38.878 1.00 41.72 193 PHE A CA 1
ATOM 1507 C C . PHE A 1 193 ? -2.513 -44.642 39.435 1.00 41.72 193 PHE A C 1
ATOM 1509 O O . PHE A 1 193 ? -1.641 -45.012 38.613 1.00 41.72 193 PHE A O 1
#

Mean predicted aligned error: 11.08 Å

Sequence (193 aa):
MSKRLDAAALALDSIQGFSDDEREAVVEFLKVGRARVAAAREGPARAMTALADRVFTWPEFDRWQGIFAARGAFPARWDGLQVAPEPRTPAAACAAYRLRKLDLLFEWLDTLARGAAALGHYTRQGMRVRIVRQEDGQRCPACESFNGHEVRYGRDIVPPIHPGCRCVLMAVTAIPHDERTGPHARHRLRAPF

Secondary structure (DSSP, 8-state):
--TTSHHHHHHHHT-BS--HHHHHHHHHHHHH-HHHHHTS-SHHHHHHHHHHT---B-HHHHHHHHHHHHTT---GGGTT-SSPPPTTS-HHHHHHHHHHHHHHHHHHHHHHHHHHHHHHHHHHTT--EEEEESSSS---TTTGGGTT-B--TTTS------TT--EEEEE--S-------------------

Nearest PDB structures (foldseek):
  7e97-assembly1_A  TM=2.888E-01  e=3.635E+00  Oligobrachia mashikoi
  7nkl-assembly1_d  TM=1.655E-01  e=3.255E+00  Mycolicibacterium smegmatis MC2 155